Protein AF-0000000078947736 (afdb_homodimer)

Foldseek 3Di:
DQLWLVVLLVLLVQLLVLLLVQLLLDFLQQFPDDDDPPDHGLLRLLQCLLVCLCVLCVVVPQDWDDDDDDPDRDSGSVVSSVSSVVSSVRCSVSSVPPNGSVQQQDWDDDPRDTDGNVRSSVVSSVVSVVSSVVSQVSCVVSVTDGQDRPDGDCVRCVVVPDHDDD/DQLWLVVLLVLLVLLLVLLLVQLLLDFLQQFPDDDDPPDHGLLRLLQCLLVCLCVLCVVVPQDWDDDDDDPDRDSGSVVSSVSSVVSSVRCNVSSVPPNGSVQQQDWDDDPRDTDGNVRSSVVSSVVSVVSSVVSQVSCVVSVTDGQDRPDGDCVRCVVVPDHDDD

Secondary structure (DSSP, 8-state):
--SSHHHHHHHHHHHHHHHHHHHHT--GGGTT--SSTTSPPHHHHHHHHHHHHHHHHHHTT---------SS--SSHHHHHHHHHHHHHHHHHHHHHH--GGGGG-EEEETTEEEEHHHHHHHHHHHHHHHHHHHHHHHHHTTPPPPPSSS--HHHHHHHT-----/--SSHHHHHHHHHHHHHHHHHHHHT--GGGTT--SSTTSPPHHHHHHHHHHHHHHHHHHTT------PPPSS--SSHHHHHHHHHHHHHHHHHHHHHH--GGGGG-EEEETTEEEEHHHHHHHHHHHHHHHHHHHHHHHHHTTPPPPPSSS--HHHHHHHT-----

InterPro domains:
  IPR007837 DNA damage-inducible protein DinB [PF05163] (1-158)
  IPR034660 DinB/YfiT-like putative metalloenzymes [G3DSA:1.20.120.450] (1-150)
  IPR034660 DinB/YfiT-like putative metalloenzymes [SSF109854] (7-154)

Solvent-accessible surface area (backbone atoms only — not comparable to full-atom values): 18349 Å² total; per-residue (Å²): 92,43,70,43,55,67,48,48,50,53,52,45,55,54,53,49,51,46,50,48,53,47,44,58,52,50,43,61,82,42,25,74,55,74,82,41,95,81,46,61,26,48,45,51,47,53,44,49,56,41,56,42,51,64,54,52,40,50,74,73,69,46,75,61,60,87,63,92,70,71,94,56,84,69,84,42,33,66,56,48,31,50,47,35,53,52,49,54,50,26,48,53,52,22,46,72,74,68,55,51,45,74,56,28,66,44,68,41,80,54,97,86,36,83,39,28,44,26,55,49,53,52,50,51,52,51,51,45,40,25,52,50,22,31,42,48,52,53,31,49,57,57,70,35,78,50,65,51,76,94,52,70,22,62,65,50,25,47,74,72,69,42,84,62,90,86,89,43,71,42,55,67,49,48,47,53,53,46,54,54,54,50,51,45,50,48,51,48,45,58,52,50,42,61,82,42,26,74,54,73,82,41,96,81,46,61,25,49,45,51,48,53,43,50,54,40,56,42,50,64,52,52,38,50,73,72,70,46,77,62,60,88,62,92,70,72,94,56,85,69,84,43,31,67,58,47,32,50,48,34,52,53,50,53,50,27,47,53,53,20,46,71,74,68,55,52,43,73,56,27,68,45,66,41,79,54,97,87,37,84,39,29,43,26,55,49,53,52,48,52,52,51,52,44,41,24,52,50,22,30,41,48,52,53,32,50,57,59,71,34,77,48,64,50,76,95,51,71,21,61,67,49,25,49,74,71,69,42,84,64,90,88

pLDDT: mean 95.9, std 4.95, range [70.69, 98.94]

Nearest PDB structures (foldseek):
  3di5-assembly1_A  TM=9.189E-01  e=1.957E-11  Bacillus cereus ATCC 10987
  2p1a-assembly1_B  TM=7.591E-01  e=5.036E-05  Bacillus cereus ATCC 10987
  2p1a-assembly1_A  TM=7.776E-01  e=1.083E-03  Bacillus cereus ATCC 10987
  8f5v-assembly1_B  TM=7.918E-01  e=2.396E-03  Mycobacterium tuberculosis
  2qe9-assembly1_B  TM=7.300E-01  e=4.888E-02  Bacillus subtilis

Sequence (332 aa):
MYTKVTQFLQEWKEEASITEKVIAALTDESLDKRFSENGRTLRRLAWHISQTIPEYLTEFGFELEEVEMPANVPTKAKEIADYFRMASKAVSRSAEQRWTDESLSYVQDAWGEPLSKAELLSLFIKHMIHHRGQMTVLMRQAGVKVPGCYGPSFEEGQEMGFIPEVMYTKVTQFLQEWKEEASITEKVIAALTDESLDKRFSENGRTLRRLAWHISQTIPEYLTEFGFELEEVEMPANVPTKAKEIADYFRMASKAVSRSAEQRWTDESLSYVQDAWGEPLSKAELLSLFIKHMIHHRGQMTVLMRQAGVKVPGCYGPSFEEGQEMGFIPEV

Radius of gyration: 19.55 Å; Cα contacts (8 Å, |Δi|>4): 455; chains: 2; bounding box: 47×52×39 Å

Structure (mmCIF, N/CA/C/O backbone):
data_AF-0000000078947736-model_v1
#
loop_
_entity.id
_entity.type
_entity.pdbx_description
1 polymer 'BH1890 protein'
#
loop_
_atom_site.group_PDB
_atom_site.id
_atom_site.type_symbol
_atom_site.label_atom_id
_atom_site.label_alt_id
_atom_site.label_comp_id
_atom_site.label_asym_id
_atom_site.label_entity_id
_atom_site.label_seq_id
_atom_site.pdbx_PDB_ins_code
_atom_site.Cartn_x
_atom_site.Cartn_y
_atom_site.Cartn_z
_atom_site.occupancy
_atom_site.B_iso_or_equiv
_atom_site.auth_seq_id
_atom_site.auth_comp_id
_atom_site.auth_asym_id
_atom_site.auth_atom_id
_atom_site.pdbx_PDB_model_num
ATOM 1 N N . MET A 1 1 ? -16.359 0.326 6.613 1 81.25 1 MET A N 1
ATOM 2 C CA . MET A 1 1 ? -16.234 -1.081 6.246 1 81.25 1 MET A CA 1
ATOM 3 C C . MET A 1 1 ? -17.344 -1.501 5.293 1 81.25 1 MET A C 1
ATOM 5 O O . MET A 1 1 ? -18.406 -0.865 5.25 1 81.25 1 MET A O 1
ATOM 9 N N . TYR A 1 2 ? -16.969 -2.508 4.41 1 92.81 2 TYR A N 1
ATOM 10 C CA . TYR A 1 2 ? -17.938 -2.938 3.41 1 92.81 2 TYR A CA 1
ATOM 11 C C . TYR A 1 2 ? -19.219 -3.434 4.07 1 92.81 2 TYR A C 1
ATOM 13 O O . TYR A 1 2 ? -19.172 -4.266 4.98 1 92.81 2 TYR A O 1
ATOM 21 N N . THR A 1 3 ? -20.406 -2.893 3.635 1 93.31 3 THR A N 1
ATOM 22 C CA . THR A 1 3 ? -21.688 -3.451 4.055 1 93.31 3 THR A CA 1
ATOM 23 C C . THR A 1 3 ? -22.375 -4.168 2.893 1 93.31 3 THR A C 1
ATOM 25 O O . THR A 1 3 ? -23.328 -4.922 3.094 1 93.31 3 THR A O 1
ATOM 28 N N . LYS A 1 4 ? -21.938 -3.916 1.738 1 96.31 4 LYS A N 1
ATOM 29 C CA . LYS A 1 4 ? -22.391 -4.59 0.522 1 96.31 4 LYS A CA 1
ATOM 30 C C . LYS A 1 4 ? -21.219 -5.238 -0.212 1 96.31 4 LYS A C 1
ATOM 32 O O . LYS A 1 4 ? -20.141 -4.637 -0.335 1 96.31 4 LYS A O 1
ATOM 37 N N . VAL A 1 5 ? -21.328 -6.438 -0.792 1 97.81 5 VAL A N 1
ATOM 38 C CA . VAL A 1 5 ? -20.312 -7.148 -1.555 1 97.81 5 VAL A CA 1
ATOM 39 C C . VAL A 1 5 ? -19.891 -6.305 -2.756 1 97.81 5 VAL A C 1
ATOM 41 O O . VAL A 1 5 ? -18.719 -6.305 -3.135 1 97.81 5 VAL A O 1
ATOM 44 N N . THR A 1 6 ? -20.797 -5.527 -3.322 1 96.88 6 THR A N 1
ATOM 45 C CA . THR A 1 6 ? -20.531 -4.723 -4.508 1 96.88 6 THR A CA 1
ATOM 46 C C . THR A 1 6 ? -19.484 -3.652 -4.203 1 96.88 6 THR A C 1
ATOM 48 O O . THR A 1 6 ? -18.734 -3.234 -5.094 1 96.88 6 THR A O 1
ATOM 51 N N . GLN A 1 7 ? -19.422 -3.156 -2.947 1 95.38 7 GLN A N 1
ATOM 52 C CA . GLN A 1 7 ? -18.422 -2.182 -2.541 1 95.38 7 GLN A CA 1
ATOM 53 C C . GLN A 1 7 ? -17.016 -2.791 -2.578 1 95.38 7 GLN A C 1
ATOM 55 O O . GLN A 1 7 ? -16.078 -2.178 -3.096 1 95.38 7 GLN A O 1
ATOM 60 N N . PHE A 1 8 ? -16.922 -4.008 -2.023 1 97.5 8 PHE A N 1
ATOM 61 C CA . PHE A 1 8 ? -15.656 -4.73 -2.102 1 97.5 8 PHE A CA 1
ATOM 62 C C . PHE A 1 8 ? -15.266 -4.98 -3.555 1 97.5 8 PHE A C 1
ATOM 64 O O . PHE A 1 8 ? -14.117 -4.762 -3.938 1 97.5 8 PHE A O 1
ATOM 71 N N . LEU A 1 9 ? -16.234 -5.477 -4.297 1 97.81 9 LEU A N 1
ATOM 72 C CA . LEU A 1 9 ? -15.984 -5.848 -5.684 1 97.81 9 LEU A CA 1
ATOM 73 C C . LEU A 1 9 ? -15.453 -4.656 -6.477 1 97.81 9 LEU A C 1
ATOM 75 O O . LEU A 1 9 ? -14.531 -4.801 -7.281 1 97.81 9 LEU A O 1
ATOM 79 N N . GLN A 1 10 ? -15.977 -3.502 -6.309 1 96.25 10 GLN A N 1
ATOM 80 C CA . GLN A 1 10 ? -15.516 -2.305 -7 1 96.25 10 GLN A CA 1
ATOM 81 C C . GLN A 1 10 ? -14.062 -1.998 -6.652 1 96.25 10 GLN A C 1
ATOM 83 O O . GLN A 1 10 ? -13.242 -1.756 -7.543 1 96.25 10 GLN A O 1
ATOM 88 N N . GLU A 1 11 ? -13.742 -2.012 -5.402 1 97.25 11 GLU A N 1
ATOM 89 C CA . GLU A 1 11 ? -12.375 -1.745 -4.961 1 97.25 11 GLU A CA 1
ATOM 90 C C . GLU A 1 11 ? -11.414 -2.826 -5.449 1 97.25 11 GLU A C 1
ATOM 92 O O . GLU A 1 11 ? -10.305 -2.525 -5.883 1 97.25 11 GLU A O 1
ATOM 97 N N . TRP A 1 12 ? -11.867 -4.094 -5.355 1 98.5 12 TRP A N 1
ATOM 98 C CA . TRP A 1 12 ? -11.039 -5.203 -5.816 1 98.5 12 TRP A CA 1
ATOM 99 C C . TRP A 1 12 ? -10.695 -5.051 -7.297 1 98.5 12 TRP A C 1
ATOM 101 O O . TRP A 1 12 ? -9.531 -5.164 -7.684 1 98.5 12 TRP A O 1
ATOM 111 N N . LYS A 1 13 ? -11.695 -4.789 -8.086 1 98.25 13 LYS A N 1
ATOM 112 C CA . LYS A 1 13 ? -11.477 -4.664 -9.523 1 98.25 13 LYS A CA 1
ATOM 113 C C . LYS A 1 13 ? -10.484 -3.547 -9.836 1 98.25 13 LYS A C 1
ATOM 115 O O . LYS A 1 13 ? -9.609 -3.703 -10.688 1 98.25 13 LYS A O 1
ATOM 120 N N . GLU A 1 14 ? -10.578 -2.443 -9.156 1 97.69 14 GLU A N 1
ATOM 121 C CA . GLU A 1 14 ? -9.672 -1.318 -9.352 1 97.69 14 GLU A CA 1
ATOM 122 C C . GLU A 1 14 ? -8.242 -1.686 -8.961 1 97.69 14 GLU A C 1
ATOM 124 O O . GLU A 1 14 ? -7.316 -1.531 -9.758 1 97.69 14 GLU A O 1
ATOM 129 N N . GLU A 1 15 ? -8.102 -2.209 -7.746 1 98.69 15 GLU A N 1
ATOM 130 C CA . GLU A 1 15 ? -6.77 -2.5 -7.23 1 98.69 15 GLU A CA 1
ATOM 131 C C . GLU A 1 15 ? -6.145 -3.691 -7.949 1 98.69 15 GLU A C 1
ATOM 133 O O . GLU A 1 15 ? -4.934 -3.729 -8.172 1 98.69 15 GLU A O 1
ATOM 138 N N . ALA A 1 16 ? -6.965 -4.703 -8.281 1 98.75 16 ALA A N 1
ATOM 139 C CA . ALA A 1 16 ? -6.465 -5.852 -9.031 1 98.75 16 ALA A CA 1
ATOM 140 C C . ALA A 1 16 ? -5.992 -5.434 -10.422 1 98.75 16 ALA A C 1
ATOM 142 O O . ALA A 1 16 ? -5 -5.961 -10.938 1 98.75 16 ALA A O 1
ATOM 143 N N . SER A 1 17 ? -6.715 -4.543 -11.039 1 98.69 17 SER A N 1
ATOM 144 C CA . SER A 1 17 ? -6.32 -4.07 -12.367 1 98.69 17 SER A CA 1
ATOM 145 C C . SER A 1 17 ? -4.953 -3.395 -12.32 1 98.69 17 SER A C 1
ATOM 147 O O . SER A 1 17 ? -4.117 -3.621 -13.203 1 98.69 17 SER A O 1
ATOM 149 N N . ILE A 1 18 ? -4.695 -2.551 -11.336 1 98.75 18 ILE A N 1
ATOM 150 C CA . ILE A 1 18 ? -3.4 -1.907 -11.156 1 98.75 18 ILE A CA 1
ATOM 151 C C . ILE A 1 18 ? -2.322 -2.969 -10.945 1 98.75 18 ILE A C 1
ATOM 153 O O . ILE A 1 18 ? -1.268 -2.928 -11.586 1 98.75 18 ILE A O 1
ATOM 157 N N . THR A 1 19 ? -2.623 -3.926 -10.055 1 98.94 19 THR A N 1
ATOM 158 C CA . THR A 1 19 ? -1.655 -4.965 -9.719 1 98.94 19 THR A CA 1
ATOM 159 C C . THR A 1 19 ? -1.34 -5.824 -10.938 1 98.94 19 THR A C 1
ATOM 161 O O . THR A 1 19 ? -0.188 -6.203 -11.156 1 98.94 19 THR A O 1
ATOM 164 N N . GLU A 1 20 ? -2.389 -6.133 -11.703 1 98.81 20 GLU A N 1
ATOM 165 C CA . GLU A 1 20 ? -2.195 -6.91 -12.93 1 98.81 20 GLU A CA 1
ATOM 166 C C . GLU A 1 20 ? -1.244 -6.199 -13.883 1 98.81 20 GLU A C 1
ATOM 168 O O . GLU A 1 20 ? -0.375 -6.832 -14.484 1 98.81 20 GLU A O 1
ATOM 173 N N . LYS A 1 21 ? -1.395 -4.887 -14.055 1 98.56 21 LYS A N 1
ATOM 174 C CA . LYS A 1 21 ? -0.512 -4.105 -14.914 1 98.56 21 LYS A CA 1
ATOM 175 C C . LYS A 1 21 ? 0.933 -4.176 -14.43 1 98.56 21 LYS A C 1
ATOM 177 O O . LYS A 1 21 ? 1.857 -4.312 -15.234 1 98.56 21 LYS A O 1
ATOM 182 N N . VAL A 1 22 ? 1.137 -4.09 -13.156 1 98.88 22 VAL A N 1
ATOM 183 C CA . VAL A 1 22 ? 2.469 -4.117 -12.562 1 98.88 22 VAL A CA 1
ATOM 184 C C . VAL A 1 22 ? 3.105 -5.488 -12.789 1 98.88 22 VAL A C 1
ATOM 186 O O . VAL A 1 22 ? 4.242 -5.582 -13.258 1 98.88 22 VAL A O 1
ATOM 189 N N . ILE A 1 23 ? 2.377 -6.574 -12.5 1 98.88 23 ILE A N 1
ATOM 190 C CA . ILE A 1 23 ? 2.906 -7.926 -12.641 1 98.88 23 ILE A CA 1
ATOM 191 C C . ILE A 1 23 ? 3.172 -8.227 -14.117 1 98.88 23 ILE A C 1
ATOM 193 O O . ILE A 1 23 ? 4.18 -8.852 -14.453 1 98.88 23 ILE A O 1
ATOM 197 N N . ALA A 1 24 ? 2.287 -7.73 -14.992 1 98.69 24 ALA A N 1
ATOM 198 C CA . ALA A 1 24 ? 2.404 -7.996 -16.422 1 98.69 24 ALA A CA 1
ATOM 199 C C . ALA A 1 24 ? 3.625 -7.297 -17.016 1 98.69 24 ALA A C 1
ATOM 201 O O . ALA A 1 24 ? 4.086 -7.652 -18.094 1 98.69 24 ALA A O 1
ATOM 202 N N . ALA A 1 25 ? 4.145 -6.262 -16.375 1 98.62 25 ALA A N 1
ATOM 203 C CA . ALA A 1 25 ? 5.289 -5.5 -16.875 1 98.62 25 ALA A CA 1
ATOM 204 C C . ALA A 1 25 ? 6.598 -6.227 -16.578 1 98.62 25 ALA A C 1
ATOM 206 O O . ALA A 1 25 ? 7.652 -5.852 -17.094 1 98.62 25 ALA A O 1
ATOM 207 N N . LEU A 1 26 ? 6.578 -7.297 -15.758 1 98.69 26 LEU A N 1
ATOM 208 C CA . LEU A 1 26 ? 7.785 -8.039 -15.398 1 98.69 26 LEU A CA 1
ATOM 209 C C . LEU A 1 26 ? 8.336 -8.781 -16.609 1 98.69 26 LEU A C 1
ATOM 211 O O . LEU A 1 26 ? 7.586 -9.156 -17.516 1 98.69 26 LEU A O 1
ATOM 215 N N . THR A 1 27 ? 9.633 -8.961 -16.656 1 98.5 27 THR A N 1
ATOM 216 C CA . THR A 1 27 ? 10.328 -9.781 -17.641 1 98.5 27 THR A CA 1
ATOM 217 C C . THR A 1 27 ? 11.047 -10.945 -16.953 1 98.5 27 THR A C 1
ATOM 219 O O . THR A 1 27 ? 11.328 -10.891 -15.758 1 98.5 27 THR A O 1
ATOM 222 N N . ASP A 1 28 ? 11.312 -12 -17.719 1 98.5 28 ASP A N 1
ATOM 223 C CA . ASP A 1 28 ? 12.039 -13.133 -17.156 1 98.5 28 ASP A CA 1
ATOM 224 C C . ASP A 1 28 ? 13.375 -12.68 -16.562 1 98.5 28 ASP A C 1
ATOM 226 O O . ASP A 1 28 ? 13.797 -13.18 -15.516 1 98.5 28 ASP A O 1
ATOM 230 N N . GLU A 1 29 ? 14.031 -11.711 -17.156 1 98.06 29 GLU A N 1
ATOM 231 C CA . GLU A 1 29 ? 15.344 -11.227 -16.734 1 98.06 29 GLU A CA 1
ATOM 232 C C . GLU A 1 29 ? 15.25 -10.484 -15.398 1 98.06 29 GLU A C 1
ATOM 234 O O . GLU A 1 29 ? 16.188 -10.516 -14.602 1 98.06 29 GLU A O 1
ATOM 239 N N . SER A 1 30 ? 14.148 -9.898 -15.078 1 98.12 30 SER A N 1
ATOM 240 C CA . SER A 1 30 ? 14.008 -9.07 -13.883 1 98.12 30 SER A CA 1
ATOM 241 C C . SER A 1 30 ? 13.648 -9.906 -12.664 1 98.12 30 SER A C 1
ATOM 243 O O . SER A 1 30 ? 13.781 -9.453 -11.531 1 98.12 30 SER A O 1
ATOM 245 N N . LEU A 1 31 ? 13.203 -11.086 -12.844 1 98.44 31 LEU A N 1
ATOM 246 C CA . LEU A 1 31 ? 12.523 -11.867 -11.82 1 98.44 31 LEU A CA 1
ATOM 247 C C . LEU A 1 31 ? 13.469 -12.203 -10.672 1 98.44 31 LEU A C 1
ATOM 249 O O . LEU A 1 31 ? 13.086 -12.148 -9.508 1 98.44 31 LEU A O 1
ATOM 253 N N . ASP A 1 32 ? 14.734 -12.469 -10.977 1 96.75 32 ASP A N 1
ATOM 254 C CA . ASP A 1 32 ? 15.57 -13.102 -9.969 1 96.75 32 ASP A CA 1
ATOM 255 C C . ASP A 1 32 ? 16.672 -12.148 -9.5 1 96.75 32 ASP A C 1
ATOM 257 O O . ASP A 1 32 ? 17.547 -12.539 -8.727 1 96.75 32 ASP A O 1
ATOM 261 N N . LYS A 1 33 ? 16.641 -10.906 -10.047 1 96.5 33 LYS A N 1
ATOM 262 C CA . LYS A 1 33 ? 17.625 -9.93 -9.578 1 96.5 33 LYS A CA 1
ATOM 263 C C . LYS A 1 33 ? 17.469 -9.664 -8.086 1 96.5 33 LYS A C 1
ATOM 265 O O . LYS A 1 33 ? 16.344 -9.484 -7.598 1 96.5 33 LYS A O 1
ATOM 270 N N . ARG A 1 34 ? 18.594 -9.711 -7.359 1 95.62 34 ARG A N 1
ATOM 271 C CA . ARG A 1 34 ? 18.609 -9.477 -5.918 1 95.62 34 ARG A CA 1
ATOM 272 C C . ARG A 1 34 ? 19.297 -8.156 -5.59 1 95.62 34 ARG A C 1
ATOM 274 O O . ARG A 1 34 ? 20.375 -7.867 -6.094 1 95.62 34 ARG A O 1
ATOM 281 N N . PHE A 1 35 ? 18.703 -7.371 -4.742 1 95.25 35 PHE A N 1
ATOM 282 C CA . PHE A 1 35 ? 19.234 -6.051 -4.422 1 95.25 35 PHE A CA 1
ATOM 283 C C . PHE A 1 35 ? 19.562 -5.953 -2.939 1 95.25 35 PHE A C 1
ATOM 285 O O . PHE A 1 35 ? 20.094 -4.934 -2.482 1 95.25 35 PHE A O 1
ATOM 292 N N . SER A 1 36 ? 19.203 -6.988 -2.186 1 92.19 36 SER A N 1
ATOM 293 C CA . SER A 1 36 ? 19.594 -7.16 -0.789 1 92.19 36 SER A CA 1
ATOM 294 C C . SER A 1 36 ? 19.625 -8.633 -0.402 1 92.19 36 SER A C 1
ATOM 296 O O . SER A 1 36 ? 18.922 -9.453 -1 1 92.19 36 SER A O 1
ATOM 298 N N . GLU A 1 37 ? 20.453 -9.055 0.519 1 87.12 37 GLU A N 1
ATOM 299 C CA . GLU A 1 37 ? 20.625 -10.445 0.914 1 87.12 37 GLU A CA 1
ATOM 300 C C . GLU A 1 37 ? 19.344 -11.031 1.501 1 87.12 37 GLU A C 1
ATOM 302 O O . GLU A 1 37 ? 19.016 -12.188 1.244 1 87.12 37 GLU A O 1
ATOM 307 N N . ASN A 1 38 ? 18.578 -10.242 2.219 1 87.38 38 ASN A N 1
ATOM 308 C CA . ASN A 1 38 ? 17.422 -10.75 2.934 1 87.38 38 ASN A CA 1
ATOM 309 C C . ASN A 1 38 ? 16.125 -10.18 2.367 1 87.38 38 ASN A C 1
ATOM 311 O O . ASN A 1 38 ? 15.078 -10.234 3.021 1 87.38 38 ASN A O 1
ATOM 315 N N . GLY A 1 39 ? 16.25 -9.711 1.166 1 92.81 39 GLY A N 1
ATOM 316 C CA . GLY A 1 39 ? 15.07 -9.148 0.533 1 92.81 39 GLY A CA 1
ATOM 317 C C . GLY A 1 39 ? 14.438 -10.078 -0.482 1 92.81 39 GLY A C 1
ATOM 318 O O . GLY A 1 39 ? 15.133 -10.875 -1.117 1 92.81 39 GLY A O 1
ATOM 319 N N . ARG A 1 40 ? 13.141 -10 -0.688 1 95.75 40 ARG A N 1
ATOM 320 C CA . ARG A 1 40 ? 12.445 -10.781 -1.708 1 95.75 40 ARG A CA 1
ATOM 321 C C . ARG A 1 40 ? 12.758 -10.25 -3.105 1 95.75 40 ARG A C 1
ATOM 323 O O . ARG A 1 40 ? 12.953 -9.047 -3.295 1 95.75 40 ARG A O 1
ATOM 330 N N . THR A 1 41 ? 12.797 -11.164 -4.012 1 97.69 41 THR A N 1
ATOM 331 C CA . THR A 1 41 ? 12.93 -10.805 -5.418 1 97.69 41 THR A CA 1
ATOM 332 C C . THR A 1 41 ? 11.57 -10.422 -6.008 1 97.69 41 THR A C 1
ATOM 334 O O . THR A 1 41 ? 10.539 -10.586 -5.352 1 97.69 41 THR A O 1
ATOM 337 N N . LEU A 1 42 ? 11.633 -9.93 -7.23 1 98.69 42 LEU A N 1
ATOM 338 C CA . LEU A 1 42 ? 10.391 -9.648 -7.938 1 98.69 42 LEU A CA 1
ATOM 339 C C . LEU A 1 42 ? 9.578 -10.922 -8.141 1 98.69 42 LEU A C 1
ATOM 341 O O . LEU A 1 42 ? 8.352 -10.906 -8.031 1 98.69 42 LEU A O 1
ATOM 345 N N . ARG A 1 43 ? 10.25 -12.039 -8.445 1 98.44 43 ARG A N 1
ATOM 346 C CA . ARG A 1 43 ? 9.555 -13.312 -8.578 1 98.44 43 ARG A CA 1
ATOM 347 C C . ARG A 1 43 ? 8.789 -13.656 -7.297 1 98.44 43 ARG A C 1
ATOM 349 O O . ARG A 1 43 ? 7.602 -13.969 -7.348 1 98.44 43 ARG A O 1
ATOM 356 N N . ARG A 1 44 ? 9.43 -13.539 -6.238 1 97.62 44 ARG A N 1
ATOM 357 C CA . ARG A 1 44 ? 8.852 -13.945 -4.961 1 97.62 44 ARG A CA 1
ATOM 358 C C . ARG A 1 44 ? 7.707 -13.016 -4.559 1 97.62 44 ARG A C 1
ATOM 360 O O . ARG A 1 44 ? 6.684 -13.469 -4.047 1 97.62 44 ARG A O 1
ATOM 367 N N . LEU A 1 45 ? 7.91 -11.719 -4.746 1 98.44 45 LEU A N 1
ATOM 368 C CA . LEU A 1 45 ? 6.867 -10.766 -4.379 1 98.44 45 LEU A CA 1
ATOM 369 C C . LEU A 1 45 ? 5.629 -10.953 -5.246 1 98.44 45 LEU A C 1
ATOM 371 O O . LEU A 1 45 ? 4.508 -11 -4.73 1 98.44 45 LEU A O 1
ATOM 375 N N . ALA A 1 46 ? 5.828 -11.031 -6.578 1 98.81 46 ALA A N 1
ATOM 376 C CA . ALA A 1 46 ? 4.703 -11.211 -7.492 1 98.81 46 ALA A CA 1
ATOM 377 C C . ALA A 1 46 ? 3.951 -12.508 -7.191 1 98.81 46 ALA A C 1
ATOM 379 O O . ALA A 1 46 ? 2.719 -12.531 -7.195 1 98.81 46 ALA A O 1
ATOM 380 N N . TRP A 1 47 ? 4.719 -13.508 -6.922 1 98.5 47 TRP A N 1
ATOM 381 C CA . TRP A 1 47 ? 4.09 -14.789 -6.629 1 98.5 47 TRP A CA 1
ATOM 382 C C . TRP A 1 47 ? 3.381 -14.758 -5.277 1 98.5 47 TRP A C 1
ATOM 384 O O . TRP A 1 47 ? 2.301 -15.328 -5.121 1 98.5 47 TRP A O 1
ATOM 394 N N . HIS A 1 48 ? 3.982 -14.117 -4.289 1 97.94 48 HIS A N 1
ATOM 395 C CA . HIS A 1 48 ? 3.359 -13.969 -2.977 1 97.94 48 HIS A CA 1
ATOM 396 C C . HIS A 1 48 ? 1.993 -13.297 -3.09 1 97.94 48 HIS A C 1
ATOM 398 O O . HIS A 1 48 ? 1.019 -13.758 -2.49 1 97.94 48 HIS A O 1
ATOM 404 N N . ILE A 1 49 ? 1.944 -12.227 -3.85 1 98.62 49 ILE A N 1
ATOM 405 C CA . ILE A 1 49 ? 0.677 -11.539 -4.078 1 98.62 49 ILE A CA 1
ATOM 406 C C . ILE A 1 49 ? -0.326 -12.508 -4.703 1 98.62 49 ILE A C 1
ATOM 408 O O . ILE A 1 49 ? -1.471 -12.602 -4.254 1 98.62 49 ILE A O 1
ATOM 412 N N . SER A 1 50 ? 0.086 -13.266 -5.68 1 98.62 50 SER A N 1
ATOM 413 C CA . SER A 1 50 ? -0.789 -14.141 -6.461 1 98.62 50 SER A CA 1
ATOM 414 C C . SER A 1 50 ? -1.269 -15.328 -5.633 1 98.62 50 SER A C 1
ATOM 416 O O . SER A 1 50 ? -2.465 -15.625 -5.605 1 98.62 50 SER A O 1
ATOM 418 N N . GLN A 1 51 ? -0.351 -15.945 -4.977 1 97.31 51 GLN A N 1
ATOM 419 C CA . GLN A 1 51 ? -0.694 -17.156 -4.25 1 97.31 51 GLN A CA 1
ATOM 420 C C . GLN A 1 51 ? -1.502 -16.844 -2.994 1 97.31 51 GLN A C 1
ATOM 422 O O . GLN A 1 51 ? -2.275 -17.672 -2.518 1 97.31 51 GLN A O 1
ATOM 427 N N . THR A 1 52 ? 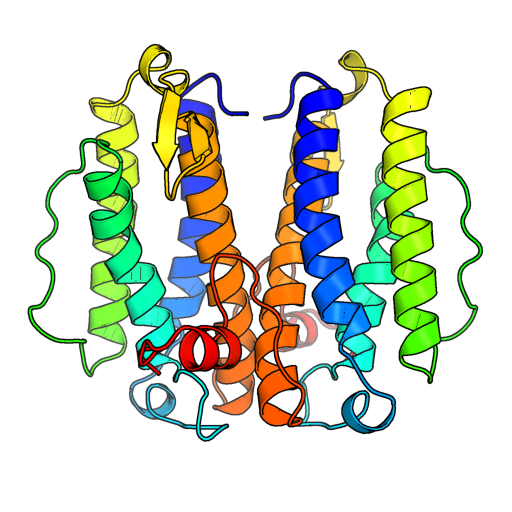-1.312 -15.672 -2.432 1 97.62 52 THR A N 1
ATOM 428 C CA . THR A 1 52 ? -2.047 -15.266 -1.241 1 97.62 52 THR A CA 1
ATOM 429 C C . THR A 1 52 ? -3.543 -15.18 -1.53 1 97.62 52 THR A C 1
ATOM 431 O O . THR A 1 52 ? -4.367 -15.344 -0.626 1 97.62 52 THR A O 1
ATOM 434 N N . ILE A 1 53 ? -3.969 -14.953 -2.803 1 98.5 53 ILE A N 1
ATOM 435 C CA . ILE A 1 53 ? -5.375 -14.781 -3.15 1 98.5 53 ILE A CA 1
ATOM 436 C C . ILE A 1 53 ? -6.172 -16.016 -2.717 1 98.5 53 ILE A C 1
ATOM 438 O O . ILE A 1 53 ? -7 -15.938 -1.809 1 98.5 53 ILE A O 1
ATOM 442 N N . PRO A 1 54 ? -5.879 -17.203 -3.289 1 97.88 54 PRO A N 1
ATOM 443 C CA . PRO A 1 54 ? -6.668 -18.359 -2.85 1 97.88 54 PRO A CA 1
ATOM 444 C C . PRO A 1 54 ? -6.367 -18.766 -1.409 1 97.88 54 PRO A C 1
ATOM 446 O O . PRO A 1 54 ? -7.262 -19.219 -0.688 1 97.88 54 PRO A O 1
ATOM 449 N N . GLU A 1 55 ? -5.121 -18.656 -0.91 1 96.56 55 GLU A N 1
ATOM 450 C CA . GLU A 1 55 ? -4.738 -19.062 0.438 1 96.56 55 GLU A CA 1
ATOM 451 C C . GLU A 1 55 ? -5.492 -18.25 1.493 1 96.56 55 GLU A C 1
ATOM 453 O O . GLU A 1 55 ? -6.074 -18.828 2.42 1 96.56 55 GLU A O 1
ATOM 458 N N . TYR A 1 56 ? -5.469 -16.938 1.37 1 97.5 56 TYR A N 1
ATOM 459 C CA . TYR A 1 56 ? -6.098 -16.016 2.314 1 97.5 56 TYR A CA 1
ATOM 460 C C . TYR A 1 56 ? -7.609 -16.203 2.33 1 97.5 56 TYR A C 1
ATOM 462 O O . TYR A 1 56 ? -8.219 -16.328 3.396 1 97.5 56 TYR A O 1
ATOM 470 N N . LEU A 1 57 ? -8.234 -16.203 1.128 1 97.94 57 LEU A N 1
ATOM 471 C CA . LEU A 1 57 ? -9.688 -16.281 1.033 1 97.94 57 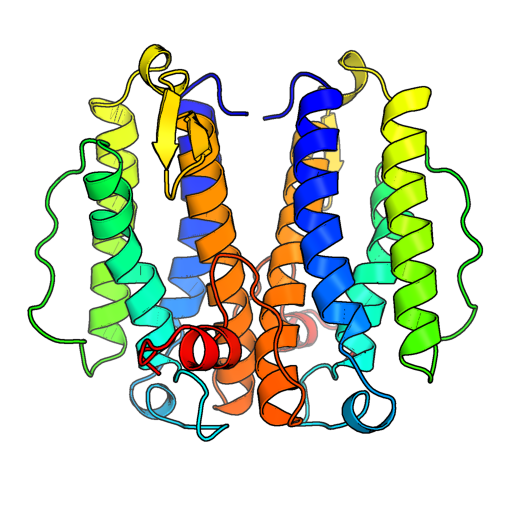LEU A CA 1
ATOM 472 C C . LEU A 1 57 ? -10.203 -17.609 1.54 1 97.94 57 LEU A C 1
ATOM 474 O O . LEU A 1 57 ? -11.219 -17.672 2.248 1 97.94 57 LEU A O 1
ATOM 478 N N . THR A 1 58 ? -9.477 -18.688 1.217 1 95.94 58 THR A N 1
ATOM 479 C CA . THR A 1 58 ? -9.859 -20 1.724 1 95.94 58 THR A CA 1
ATOM 480 C C . THR A 1 58 ? -9.68 -20.078 3.236 1 95.94 58 THR A C 1
ATOM 482 O O . THR A 1 58 ? -10.555 -20.578 3.947 1 95.94 58 THR A O 1
ATOM 485 N N . GLU A 1 59 ? -8.602 -19.594 3.742 1 96.56 59 GLU A N 1
ATOM 486 C CA . GLU A 1 59 ? -8.312 -19.609 5.172 1 96.56 59 GLU A CA 1
ATOM 487 C C . GLU A 1 59 ? -9.445 -18.953 5.969 1 96.56 59 GLU A C 1
ATOM 489 O O . GLU A 1 59 ? -9.781 -19.406 7.066 1 96.56 59 GLU A O 1
ATOM 494 N N . PHE A 1 60 ? -10.047 -17.953 5.41 1 97.12 60 PHE A N 1
ATOM 495 C CA . PHE A 1 60 ? -11.008 -17.203 6.207 1 97.12 60 PHE A CA 1
ATOM 496 C C . PHE A 1 60 ? -12.43 -17.453 5.73 1 97.12 60 PHE A C 1
ATOM 498 O O . PHE A 1 60 ? -13.32 -16.625 5.949 1 97.12 60 PHE A O 1
ATOM 505 N N . GLY A 1 61 ? -12.578 -18.516 4.934 1 96.44 61 GLY A N 1
ATOM 506 C CA . GLY A 1 61 ? -13.891 -19.109 4.707 1 96.44 61 GLY A CA 1
ATOM 507 C C . GLY A 1 61 ? -14.656 -18.438 3.58 1 96.44 61 GLY A C 1
ATOM 508 O O . GLY A 1 61 ? -15.883 -18.469 3.555 1 96.44 61 GLY A O 1
ATOM 509 N N . PHE A 1 62 ? -13.961 -17.734 2.686 1 97.75 62 PHE A N 1
ATOM 510 C CA . PHE A 1 62 ? -14.617 -17.234 1.489 1 97.75 62 PHE A CA 1
ATOM 511 C C . PHE A 1 62 ? -14.703 -18.312 0.417 1 97.75 62 PHE A C 1
ATOM 513 O O . PHE A 1 62 ? -13.766 -19.078 0.229 1 97.75 62 PHE A O 1
ATOM 520 N N . GLU A 1 63 ? -15.812 -18.422 -0.189 1 97.12 63 GLU A N 1
ATOM 521 C CA . GLU A 1 63 ? -15.93 -19.312 -1.339 1 97.12 63 GLU A CA 1
ATOM 522 C C . GLU A 1 63 ? -15.211 -18.75 -2.557 1 97.12 63 GLU A C 1
ATOM 524 O O . GLU A 1 63 ? -15.453 -17.594 -2.949 1 97.12 63 GLU A O 1
ATOM 529 N N . LEU A 1 64 ? -14.375 -19.547 -3.113 1 97.62 64 LEU A N 1
ATOM 530 C CA . LEU A 1 64 ? -13.594 -19.094 -4.262 1 97.62 64 LEU A CA 1
ATOM 531 C C . LEU A 1 64 ? -13.57 -20.156 -5.355 1 97.62 64 LEU A C 1
ATOM 533 O O . LEU A 1 64 ? -13.273 -21.312 -5.086 1 97.62 64 LEU A O 1
ATOM 537 N N . GLU A 1 65 ? -13.953 -19.719 -6.555 1 97.31 65 GLU A N 1
ATOM 538 C CA . GLU A 1 65 ? -13.758 -20.594 -7.703 1 97.31 65 GLU A CA 1
ATOM 539 C C . GLU A 1 65 ? -12.312 -21.078 -7.785 1 97.31 65 GLU A C 1
ATOM 541 O O . GLU A 1 65 ? -11.375 -20.297 -7.617 1 97.31 65 GLU A O 1
ATOM 546 N N . GLU A 1 66 ? -12.172 -22.328 -8.047 1 94.88 66 GLU A N 1
ATOM 547 C CA . GLU A 1 66 ? -10.844 -22.922 -8.055 1 94.88 66 GLU A CA 1
ATOM 548 C C . GLU A 1 66 ? -10.062 -22.5 -9.297 1 94.88 66 GLU A C 1
ATOM 550 O O . GLU A 1 66 ? -10.602 -22.5 -10.406 1 94.88 66 GLU A O 1
ATOM 555 N N . VAL A 1 67 ? -8.906 -22.062 -9.062 1 95.06 67 VAL A N 1
ATOM 556 C CA . VAL A 1 67 ? -7.898 -21.859 -10.102 1 95.06 67 VAL A CA 1
ATOM 557 C C . VAL A 1 67 ? -6.699 -22.766 -9.836 1 95.06 67 VAL A C 1
ATOM 559 O O . VAL A 1 67 ? -6.168 -22.797 -8.727 1 95.06 67 VAL A O 1
ATOM 562 N N . GLU A 1 68 ? -6.34 -23.531 -10.797 1 94.62 68 GLU A N 1
ATOM 563 C CA . GLU A 1 68 ? -5.215 -24.438 -10.617 1 94.62 68 GLU A CA 1
ATOM 564 C C . GLU A 1 68 ? -3.939 -23.688 -10.258 1 94.62 68 GLU A C 1
ATOM 566 O O . GLU A 1 68 ? -3.465 -22.859 -11.039 1 94.62 68 GLU A O 1
ATOM 571 N N . MET A 1 69 ? -3.467 -23.906 -9.133 1 92.56 69 MET A N 1
ATOM 572 C CA . MET A 1 69 ? -2.227 -23.266 -8.695 1 92.56 69 MET A CA 1
ATOM 573 C C . MET A 1 69 ? -1.02 -24.125 -9.07 1 92.56 69 MET A C 1
ATOM 575 O O . MET A 1 69 ? -1.013 -25.344 -8.836 1 92.56 69 MET A O 1
ATOM 579 N N . PRO A 1 70 ? -0.055 -23.578 -9.641 1 94.38 70 PRO A N 1
ATOM 580 C CA . PRO A 1 70 ? 1.177 -24.328 -9.898 1 94.38 70 PRO A CA 1
ATOM 581 C C . PRO A 1 70 ? 1.786 -24.906 -8.625 1 94.38 70 PRO A C 1
ATOM 583 O O . PRO A 1 70 ? 1.725 -24.281 -7.562 1 94.38 70 PRO A O 1
ATOM 586 N N . ALA A 1 71 ? 2.354 -26.062 -8.742 1 93.31 71 ALA A N 1
ATOM 587 C CA . ALA A 1 71 ? 2.957 -26.766 -7.605 1 93.31 71 ALA A CA 1
ATOM 588 C C . ALA A 1 71 ? 4.191 -26.016 -7.102 1 93.31 71 ALA A C 1
ATOM 590 O O . ALA A 1 71 ? 4.504 -26.062 -5.91 1 93.31 71 ALA A O 1
ATOM 591 N N . ASN A 1 72 ? 4.848 -25.375 -8.062 1 95.44 72 ASN A N 1
ATOM 592 C CA . ASN A 1 72 ? 6.055 -24.609 -7.746 1 95.44 72 ASN A CA 1
ATOM 593 C C . ASN A 1 72 ? 5.934 -23.156 -8.188 1 95.44 72 ASN A C 1
ATOM 595 O O . ASN A 1 72 ? 5.109 -22.828 -9.039 1 95.44 72 ASN A O 1
ATOM 599 N N . VAL A 1 73 ? 6.754 -22.375 -7.539 1 96.44 73 VAL A N 1
ATOM 600 C CA . VAL A 1 73 ? 6.801 -20.969 -7.965 1 96.44 73 VAL A CA 1
ATOM 601 C C . VAL A 1 73 ? 7.156 -20.891 -9.445 1 96.44 73 VAL A C 1
ATOM 603 O O . VAL A 1 73 ? 8.188 -21.422 -9.875 1 96.44 73 VAL A O 1
ATOM 606 N N . PRO A 1 74 ? 6.316 -20.25 -10.227 1 98.06 74 PRO A N 1
ATOM 607 C CA . PRO A 1 74 ? 6.621 -20.156 -11.656 1 98.06 74 PRO A CA 1
ATOM 608 C C . PRO A 1 74 ? 7.953 -19.453 -11.93 1 98.06 74 PRO A C 1
ATOM 610 O O . PRO A 1 74 ? 8.32 -18.516 -11.219 1 98.06 74 PRO A O 1
ATOM 613 N N . THR A 1 75 ? 8.664 -19.844 -13 1 97.56 75 THR A N 1
ATOM 614 C CA . THR A 1 75 ? 9.977 -19.281 -13.328 1 97.56 75 THR A CA 1
ATOM 615 C C . THR A 1 75 ? 9.867 -18.266 -14.453 1 97.56 75 THR A C 1
ATOM 617 O O . THR A 1 75 ? 10.82 -17.531 -14.734 1 97.56 75 THR A O 1
ATOM 620 N N . LYS A 1 76 ? 8.656 -18.203 -15.086 1 98.44 76 LYS A N 1
ATOM 621 C CA . LYS A 1 76 ? 8.43 -17.234 -16.156 1 98.44 76 LYS A CA 1
ATOM 622 C C . LYS A 1 76 ? 7.469 -16.141 -15.719 1 98.44 76 LYS A C 1
ATOM 624 O O . LYS A 1 76 ? 6.469 -16.406 -15.055 1 98.44 76 LYS A O 1
ATOM 629 N N . ALA A 1 77 ? 7.805 -14.938 -16.125 1 98.62 77 ALA A N 1
ATOM 630 C CA . ALA A 1 77 ? 6.977 -13.781 -15.773 1 98.62 77 ALA A CA 1
ATOM 631 C C . ALA A 1 77 ? 5.551 -13.953 -16.281 1 98.62 77 ALA A C 1
ATOM 633 O O . ALA A 1 77 ? 4.59 -13.672 -15.562 1 98.62 77 ALA A O 1
ATOM 634 N N . LYS A 1 78 ? 5.414 -14.422 -17.469 1 98.5 78 LYS A N 1
ATOM 635 C CA . LYS A 1 78 ? 4.102 -14.586 -18.094 1 98.5 78 LYS A CA 1
ATOM 636 C C . LYS A 1 78 ? 3.232 -15.555 -17.297 1 98.5 78 LYS A C 1
ATOM 638 O O . LYS A 1 78 ? 2.018 -15.367 -17.203 1 98.5 78 LYS A O 1
ATOM 643 N N . GLU A 1 79 ? 3.818 -16.562 -16.766 1 98.62 79 GLU A N 1
ATOM 644 C CA . GLU A 1 79 ? 3.07 -17.562 -15.984 1 98.62 79 GLU A CA 1
ATOM 645 C C . GLU A 1 79 ? 2.518 -16.953 -14.703 1 98.62 79 GLU A C 1
ATOM 647 O O . GLU A 1 79 ? 1.395 -17.25 -14.297 1 98.62 79 GLU A O 1
ATOM 652 N N . ILE A 1 80 ? 3.318 -16.141 -14.047 1 98.75 80 ILE A N 1
ATOM 653 C CA . ILE A 1 80 ? 2.857 -15.453 -12.844 1 98.75 80 ILE A CA 1
ATOM 654 C C . ILE A 1 80 ? 1.717 -14.5 -13.195 1 98.75 80 ILE A C 1
ATOM 656 O O . ILE A 1 80 ? 0.688 -14.477 -12.516 1 98.75 80 ILE A O 1
ATOM 660 N N . ALA A 1 81 ? 1.904 -13.734 -14.281 1 98.81 81 ALA A N 1
ATOM 661 C CA . ALA A 1 81 ? 0.889 -12.781 -14.727 1 98.81 81 ALA A CA 1
ATOM 662 C C . ALA A 1 81 ? -0.419 -13.492 -15.062 1 98.81 81 ALA A C 1
ATOM 664 O O . ALA A 1 81 ? -1.499 -13.031 -14.688 1 98.81 81 ALA A O 1
ATOM 665 N N . ASP A 1 82 ? -0.34 -14.594 -15.766 1 98.62 82 ASP A N 1
ATOM 666 C CA . ASP A 1 82 ? -1.523 -15.359 -16.156 1 98.62 82 ASP A CA 1
ATOM 667 C C . ASP A 1 82 ? -2.258 -15.883 -14.914 1 98.62 82 ASP A C 1
ATOM 669 O O . ASP A 1 82 ? -3.486 -15.812 -14.844 1 98.62 82 ASP A O 1
ATOM 673 N N . TYR A 1 83 ? -1.505 -16.406 -14.031 1 98.75 83 TYR A N 1
ATOM 674 C CA . TYR A 1 83 ? -2.148 -16.938 -12.828 1 98.75 83 TYR A CA 1
ATOM 675 C C . TYR A 1 83 ? -2.85 -15.828 -12.055 1 98.75 83 TYR A C 1
ATOM 677 O O . TYR A 1 83 ? -3.984 -16 -11.602 1 98.75 83 TYR A O 1
ATOM 685 N N . PHE A 1 84 ? -2.152 -14.711 -11.812 1 98.88 84 PHE A N 1
ATOM 686 C CA . PHE A 1 84 ? -2.775 -13.609 -11.086 1 98.88 84 PHE A CA 1
ATOM 687 C C . PHE A 1 84 ? -4.086 -13.20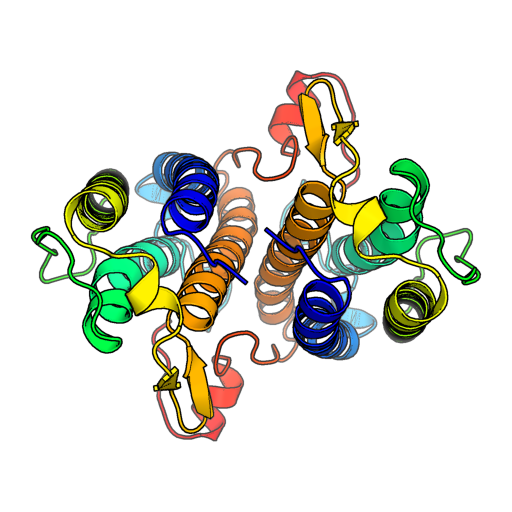3 -11.75 1 98.88 84 PHE A C 1
ATOM 689 O O . PHE A 1 84 ? -5.09 -12.984 -11.07 1 98.88 84 PHE A O 1
ATOM 696 N N . ARG A 1 85 ? -3.996 -13.039 -13.078 1 98.5 85 ARG A N 1
ATOM 697 C CA . ARG A 1 85 ? -5.184 -12.648 -13.836 1 98.5 85 ARG A CA 1
ATOM 698 C C . ARG A 1 85 ? -6.328 -13.625 -13.594 1 98.5 85 ARG A C 1
ATOM 700 O O . ARG A 1 85 ? -7.461 -13.211 -13.328 1 98.5 85 ARG A O 1
ATOM 707 N N . MET A 1 86 ? -6.062 -14.875 -13.648 1 98.5 86 MET A N 1
ATOM 708 C CA . MET A 1 86 ? -7.086 -15.898 -13.461 1 98.5 86 MET A CA 1
ATOM 709 C C . MET A 1 86 ? -7.625 -15.875 -12.031 1 98.5 86 MET A C 1
ATOM 711 O O . MET A 1 86 ? -8.836 -15.93 -11.82 1 98.5 86 MET A O 1
ATOM 715 N N . ALA A 1 87 ? -6.719 -15.805 -11.109 1 98.44 87 ALA A N 1
ATOM 716 C CA . ALA A 1 87 ? -7.109 -15.781 -9.703 1 98.44 87 ALA A CA 1
ATOM 717 C C . ALA A 1 87 ? -7.941 -14.547 -9.383 1 98.44 87 ALA A C 1
ATOM 719 O O . ALA A 1 87 ? -8.938 -14.633 -8.656 1 98.44 87 ALA A O 1
ATOM 720 N N . SER A 1 88 ? -7.492 -13.406 -9.93 1 98.56 88 SER A N 1
ATOM 721 C CA . SER A 1 88 ? -8.211 -12.156 -9.703 1 98.56 88 SER A CA 1
ATOM 722 C C . SER A 1 88 ? -9.625 -12.227 -10.266 1 98.56 88 SER A C 1
ATOM 724 O O . SER A 1 88 ? -10.578 -11.773 -9.633 1 98.56 88 SER A O 1
ATOM 726 N N . LYS A 1 89 ? -9.797 -12.773 -11.453 1 98.44 89 LYS A N 1
ATOM 727 C CA . LYS A 1 89 ? -11.117 -12.938 -12.062 1 98.44 89 LYS A CA 1
ATOM 728 C C . LYS A 1 89 ? -11.984 -13.891 -11.25 1 98.44 89 LYS A C 1
ATOM 730 O O . LYS A 1 89 ? -13.195 -13.688 -11.141 1 98.44 89 LYS A O 1
ATOM 735 N N . ALA A 1 90 ? -11.383 -14.93 -10.75 1 98.56 90 ALA A N 1
ATOM 736 C CA . ALA A 1 90 ? -12.109 -15.875 -9.906 1 98.56 90 ALA A CA 1
ATOM 737 C C . ALA A 1 90 ? -12.68 -15.18 -8.672 1 98.56 90 ALA A C 1
ATOM 739 O O . ALA A 1 90 ? -13.789 -15.5 -8.234 1 98.56 90 ALA A O 1
ATOM 740 N N . VAL A 1 91 ? -11.953 -14.25 -8.086 1 98.75 91 VAL A N 1
ATOM 741 C CA . VAL A 1 91 ? -12.445 -13.484 -6.941 1 98.75 91 VAL A CA 1
ATOM 742 C C . VAL A 1 91 ? -13.703 -12.719 -7.344 1 98.75 91 VAL A C 1
ATOM 744 O O . VAL A 1 91 ? -14.719 -12.773 -6.648 1 98.75 91 VAL A O 1
ATOM 747 N N . SER A 1 92 ? -13.602 -12 -8.461 1 98.56 92 SER A N 1
ATOM 748 C CA . SER A 1 92 ? -14.727 -11.195 -8.922 1 98.56 92 SER A CA 1
ATOM 749 C C . SER A 1 92 ? -15.961 -12.055 -9.164 1 98.56 92 SER A C 1
ATOM 751 O O . SER A 1 92 ? -17.062 -11.727 -8.703 1 98.56 92 SER A O 1
ATOM 753 N N . ARG A 1 93 ? -15.773 -13.172 -9.828 1 98.31 93 ARG A N 1
ATOM 754 C CA . ARG A 1 93 ? -16.891 -14.062 -10.148 1 98.31 93 ARG A CA 1
ATOM 755 C C . ARG A 1 93 ? -17.5 -14.664 -8.883 1 98.31 93 ARG A C 1
ATOM 757 O O . ARG A 1 93 ? -18.719 -14.695 -8.734 1 98.31 93 ARG A O 1
ATOM 764 N N . SER A 1 94 ? -16.641 -15.102 -8.016 1 98.44 94 SER A N 1
ATOM 765 C CA . SER A 1 94 ? -17.109 -15.734 -6.793 1 98.44 94 SER A CA 1
ATOM 766 C C . SER A 1 94 ? -17.828 -14.734 -5.891 1 98.44 94 SER A C 1
ATOM 768 O O . SER A 1 94 ? -18.875 -15.047 -5.32 1 98.44 94 SER A O 1
ATOM 770 N N . ALA A 1 95 ? -17.219 -13.578 -5.75 1 98.12 95 ALA A N 1
ATOM 771 C CA . ALA A 1 95 ? -17.844 -12.547 -4.938 1 98.12 95 ALA A CA 1
ATOM 772 C C . ALA A 1 95 ? -19.234 -12.188 -5.48 1 98.12 95 ALA A C 1
ATOM 774 O O . ALA A 1 95 ? -20.188 -12.055 -4.719 1 98.12 95 ALA A O 1
ATOM 775 N N . GLU A 1 96 ? -19.344 -12.07 -6.762 1 97.44 96 GLU A N 1
ATOM 776 C CA . GLU A 1 96 ? -20.594 -11.695 -7.418 1 97.44 96 GLU A CA 1
ATOM 777 C C . GLU A 1 96 ? -21.641 -12.797 -7.273 1 97.44 96 GLU A C 1
ATOM 779 O O . GLU A 1 96 ? -22.828 -12.516 -7.078 1 97.44 96 GLU A O 1
ATOM 784 N N . GLN A 1 97 ? -21.234 -14.023 -7.32 1 97.19 97 GLN A N 1
ATOM 785 C CA . GLN A 1 97 ? -22.188 -15.133 -7.469 1 97.19 97 GLN A CA 1
ATOM 786 C C . GLN A 1 97 ? -22.469 -15.805 -6.129 1 97.19 97 GLN A C 1
ATOM 788 O O . GLN A 1 97 ? -23.531 -16.391 -5.934 1 97.19 97 GLN A O 1
ATOM 793 N N . ARG A 1 98 ? -21.438 -15.672 -5.242 1 96.75 98 ARG A N 1
ATOM 794 C CA . ARG A 1 98 ? -21.531 -16.609 -4.133 1 96.75 98 ARG A CA 1
ATOM 795 C C . ARG A 1 98 ? -21.547 -15.891 -2.793 1 96.75 98 ARG A C 1
ATOM 797 O O . ARG A 1 98 ? -21.938 -16.469 -1.775 1 96.75 98 ARG A O 1
ATOM 804 N N . TRP A 1 99 ? -21.031 -14.695 -2.74 1 97.62 99 TRP A N 1
ATOM 805 C CA . TRP A 1 99 ? -20.953 -14 -1.462 1 97.62 99 TRP A CA 1
ATOM 806 C C . TRP A 1 99 ? -22.234 -13.203 -1.2 1 97.62 99 TRP A C 1
ATOM 808 O O . TRP A 1 99 ? -22.906 -12.789 -2.139 1 97.62 99 TRP A O 1
ATOM 818 N N . THR A 1 100 ? -22.578 -13.039 0.053 1 97.75 100 THR A N 1
ATOM 819 C CA . THR A 1 100 ? -23.766 -12.281 0.429 1 97.75 100 THR A CA 1
ATOM 820 C C . THR A 1 100 ? -23.391 -11.094 1.311 1 97.75 100 THR A C 1
ATOM 822 O O . THR A 1 100 ? -22.406 -11.148 2.059 1 97.75 100 THR A O 1
ATOM 825 N N . ASP A 1 101 ? -24.156 -10.055 1.208 1 97.5 101 ASP A N 1
ATOM 826 C CA . ASP A 1 101 ? -23.938 -8.891 2.059 1 97.5 101 ASP A CA 1
ATOM 827 C C . ASP A 1 101 ? -23.922 -9.281 3.535 1 97.5 101 ASP A C 1
ATOM 829 O O . ASP A 1 101 ? -23.109 -8.766 4.312 1 97.5 101 ASP A O 1
ATOM 833 N N . GLU A 1 102 ? -24.75 -10.195 3.922 1 97.12 102 GLU A N 1
ATOM 834 C CA . GLU A 1 102 ? -24.875 -10.641 5.309 1 97.12 102 GLU A CA 1
ATOM 835 C C . GLU A 1 102 ? -23.594 -11.281 5.805 1 97.12 102 GLU A C 1
ATOM 837 O O . GLU A 1 102 ? -23.219 -11.125 6.973 1 97.12 102 GLU A O 1
ATOM 842 N N . SER A 1 103 ? -22.922 -11.922 4.961 1 95.94 103 SER A N 1
ATOM 843 C CA . SER A 1 103 ? -21.719 -12.648 5.363 1 95.94 103 SER A CA 1
ATOM 844 C C . SER A 1 103 ? -20.578 -11.695 5.727 1 95.94 103 SER A C 1
ATOM 846 O O . SER A 1 103 ? -19.656 -12.07 6.445 1 95.94 103 SER A O 1
ATOM 848 N N . LEU A 1 104 ? -20.609 -10.516 5.262 1 96.56 104 LEU A N 1
ATOM 849 C CA . LEU A 1 104 ? -19.547 -9.539 5.469 1 96.56 104 LEU A CA 1
ATOM 850 C C . LEU A 1 104 ? -19.422 -9.172 6.945 1 96.56 104 LEU A C 1
ATOM 852 O O . LEU A 1 104 ? -18.344 -8.797 7.41 1 96.56 104 LEU A O 1
ATOM 856 N N . SER A 1 105 ? -20.516 -9.336 7.68 1 96.06 105 SER A N 1
ATOM 857 C CA . SER A 1 105 ? -20.516 -8.93 9.086 1 96.06 105 SER A CA 1
ATOM 858 C C . SER A 1 105 ? -20.094 -10.07 9.992 1 96.06 105 SER A C 1
ATOM 860 O O . SER A 1 105 ? -19.844 -9.867 11.188 1 96.06 105 SER A O 1
ATOM 862 N N . TYR A 1 106 ? -19.953 -11.258 9.453 1 97.19 106 TYR A N 1
ATOM 863 C CA . TYR A 1 106 ? -19.516 -12.398 10.258 1 97.19 106 TYR A CA 1
ATOM 864 C C . TYR A 1 106 ? -18.125 -12.172 10.828 1 97.19 106 TYR A C 1
ATOM 866 O O . TYR A 1 106 ? -17.203 -11.82 10.102 1 97.19 106 TYR A O 1
ATOM 874 N N . VAL A 1 107 ? -18.062 -12.312 12.172 1 97.69 107 VAL A N 1
ATOM 875 C CA . VAL A 1 107 ? -16.812 -12.102 12.891 1 97.69 107 VAL A CA 1
ATOM 876 C C . VAL A 1 107 ? -16.156 -13.453 13.203 1 97.69 107 VAL A C 1
ATOM 878 O O . VAL A 1 107 ? -16.844 -14.398 13.602 1 97.69 107 VAL A O 1
ATOM 881 N N . GLN A 1 108 ? -14.898 -13.555 12.945 1 97.75 108 GLN A N 1
ATOM 882 C CA . GLN A 1 108 ? -14.141 -14.766 13.242 1 97.75 108 GLN A CA 1
ATOM 883 C C . GLN A 1 108 ? -12.75 -14.43 13.781 1 97.75 108 GLN A C 1
ATOM 885 O O . GLN A 1 108 ? -12.305 -13.289 13.695 1 97.75 108 GLN A O 1
ATOM 890 N N . ASP A 1 109 ? -12.125 -15.461 14.375 1 97.12 109 ASP A N 1
ATOM 891 C CA . ASP A 1 109 ? -10.766 -15.289 14.875 1 97.12 109 ASP A CA 1
ATOM 892 C C . ASP A 1 109 ? -9.766 -15.234 13.727 1 97.12 109 ASP A C 1
ATOM 894 O O . ASP A 1 109 ? -9.75 -16.109 12.859 1 97.12 109 ASP A O 1
ATOM 898 N N . ALA A 1 110 ? -9.031 -14.195 13.648 1 95.38 110 ALA A N 1
ATOM 899 C CA . ALA A 1 110 ? -7.918 -14.031 12.711 1 95.38 110 ALA A CA 1
ATOM 900 C C . ALA A 1 110 ? -6.633 -13.656 13.445 1 95.38 110 ALA A C 1
ATOM 902 O O . ALA A 1 110 ? -6.5 -12.539 13.953 1 95.38 110 ALA A O 1
ATOM 903 N N . TRP A 1 111 ? -5.656 -14.641 13.594 1 92.88 111 TRP A N 1
ATOM 904 C CA . TRP A 1 111 ? -4.367 -14.438 14.25 1 92.88 111 TRP A CA 1
ATOM 905 C C . TRP A 1 111 ? -4.559 -13.969 15.688 1 92.88 111 TRP A C 1
ATOM 907 O O . TRP A 1 111 ? -3.877 -13.047 16.141 1 92.88 111 TRP A O 1
ATOM 917 N N . GLY A 1 112 ? -5.629 -14.336 16.297 1 93.56 112 GLY A N 1
ATOM 918 C CA . GLY A 1 112 ? -5.848 -14.062 17.703 1 93.56 112 GLY A CA 1
ATOM 919 C C . GLY A 1 112 ? -6.738 -12.859 17.938 1 93.56 112 GLY A C 1
ATOM 920 O O . GLY A 1 112 ? -6.934 -12.445 19.094 1 93.56 112 GLY A O 1
ATOM 921 N N . GLU A 1 113 ? -7.258 -12.219 16.938 1 95.12 113 GLU A N 1
ATOM 922 C CA . GLU A 1 113 ? -8.141 -11.062 17.047 1 95.12 113 GLU A CA 1
ATOM 923 C C . GLU A 1 113 ? -9.469 -11.312 16.328 1 95.12 113 GLU A C 1
ATOM 925 O O . GLU A 1 113 ? -9.5 -11.945 15.273 1 95.12 113 GLU A O 1
ATOM 930 N N . PRO A 1 114 ? -10.461 -10.812 16.953 1 97.62 114 PRO A N 1
ATOM 931 C CA . PRO A 1 114 ? -11.75 -10.922 16.25 1 97.62 114 PRO A CA 1
ATOM 932 C C . PRO A 1 114 ? -11.891 -9.922 15.109 1 97.62 114 PRO A C 1
ATOM 934 O O . PRO A 1 114 ? -11.883 -8.711 15.344 1 97.62 114 PRO A O 1
ATOM 937 N N . LEU A 1 115 ? -12.078 -10.422 13.875 1 97.19 115 LEU A N 1
ATOM 938 C CA . LEU A 1 115 ? -12.266 -9.562 12.711 1 97.19 115 LEU A CA 1
ATOM 939 C C . LEU A 1 115 ? -13.469 -10.023 11.891 1 97.19 115 LEU A C 1
ATOM 941 O O . LEU A 1 115 ? -13.703 -11.227 11.734 1 97.19 115 LEU A O 1
ATOM 945 N N . SER A 1 116 ? -14.195 -9.07 11.383 1 97.19 116 SER A N 1
ATOM 946 C CA . SER A 1 116 ? -15.273 -9.391 10.453 1 97.19 116 SER A CA 1
ATOM 947 C C . SER A 1 116 ? -14.719 -9.75 9.078 1 97.19 116 SER A C 1
ATOM 949 O O . SER A 1 116 ? -13.578 -9.422 8.758 1 97.19 116 SER A O 1
ATOM 951 N N . LYS A 1 117 ? -15.5 -10.406 8.273 1 97.69 117 LYS A N 1
ATOM 952 C CA . LYS A 1 117 ? -15.102 -10.719 6.898 1 97.69 117 LYS A CA 1
ATOM 953 C C . LYS A 1 117 ? -14.844 -9.438 6.102 1 97.69 117 LYS A C 1
ATOM 955 O O . LYS A 1 117 ? -13.961 -9.398 5.246 1 97.69 117 LYS A O 1
ATOM 960 N N . ALA A 1 118 ? -15.602 -8.398 6.375 1 97.06 118 ALA A N 1
ATOM 961 C CA . ALA A 1 118 ? -15.367 -7.105 5.734 1 97.06 118 ALA A CA 1
ATOM 962 C C . ALA A 1 118 ? -13.984 -6.559 6.078 1 97.06 118 ALA A C 1
ATOM 964 O O . ALA A 1 118 ? -13.266 -6.07 5.203 1 97.06 118 ALA A O 1
ATOM 965 N N . GLU A 1 119 ? -13.617 -6.66 7.336 1 96.69 119 GLU A N 1
ATOM 966 C CA . GLU A 1 119 ? -12.305 -6.195 7.773 1 96.69 119 GLU A CA 1
ATOM 967 C C . GLU A 1 119 ? -11.188 -7.031 7.152 1 96.69 119 GLU A C 1
ATOM 969 O O . GLU A 1 119 ? -10.133 -6.504 6.793 1 96.69 119 GLU A O 1
ATOM 974 N N . LEU A 1 120 ? -11.438 -8.305 7.074 1 98 120 LEU A N 1
ATOM 975 C CA . LEU A 1 120 ? -10.453 -9.203 6.48 1 98 120 LEU A CA 1
ATOM 976 C C . LEU A 1 120 ? -10.258 -8.898 5 1 98 120 LEU A C 1
ATOM 978 O O . LEU A 1 120 ? -9.133 -8.906 4.504 1 98 120 LEU A O 1
ATOM 982 N N . LEU A 1 121 ? -11.344 -8.594 4.309 1 98.19 121 LEU A N 1
ATOM 983 C CA . LEU A 1 121 ? -11.25 -8.242 2.896 1 98.19 121 LEU A CA 1
ATOM 984 C C . LEU A 1 121 ? -10.492 -6.93 2.715 1 98.19 121 LEU A C 1
ATOM 986 O O . LEU A 1 121 ? -9.711 -6.789 1.771 1 98.19 121 LEU A O 1
ATOM 990 N N . SER A 1 122 ? -10.703 -5.988 3.615 1 97.69 122 SER A N 1
ATOM 991 C CA . SER A 1 122 ? -9.961 -4.734 3.594 1 97.69 122 SER A CA 1
ATOM 992 C C . SER A 1 122 ? -8.469 -4.969 3.793 1 97.69 122 SER A C 1
ATOM 994 O O . SER A 1 122 ? -7.645 -4.383 3.09 1 97.69 122 SER A O 1
ATOM 996 N N . LEU A 1 123 ? -8.125 -5.789 4.727 1 97.69 123 LEU A N 1
ATOM 997 C CA . LEU A 1 123 ? -6.734 -6.133 4.988 1 97.69 123 LEU A CA 1
ATOM 998 C C . LEU A 1 123 ? -6.113 -6.828 3.779 1 97.69 123 LEU A C 1
ATOM 1000 O O . LEU A 1 123 ? -4.949 -6.586 3.449 1 97.69 123 LEU A O 1
ATOM 1004 N N . PHE A 1 124 ? -6.93 -7.668 3.197 1 98.38 124 PHE A N 1
ATOM 1005 C CA . PHE A 1 124 ? -6.52 -8.398 2.006 1 98.38 124 PHE A CA 1
ATOM 1006 C C . PHE A 1 124 ? -6.07 -7.441 0.909 1 98.38 124 PHE A C 1
ATOM 1008 O O . PHE A 1 124 ? -4.992 -7.605 0.338 1 98.38 124 PHE A O 1
ATOM 1015 N N . ILE A 1 125 ? -6.789 -6.398 0.634 1 98.62 125 ILE A N 1
ATOM 1016 C CA . ILE A 1 125 ? -6.477 -5.414 -0.396 1 98.62 125 ILE A CA 1
ATOM 1017 C C . ILE A 1 125 ? -5.262 -4.594 0.024 1 98.62 125 ILE A C 1
ATOM 1019 O O . ILE A 1 125 ? -4.359 -4.352 -0.781 1 98.62 125 ILE A O 1
ATOM 1023 N N . LYS A 1 126 ? -5.18 -4.199 1.255 1 98.62 126 LYS A N 1
ATOM 1024 C CA . LYS A 1 126 ? -4.066 -3.395 1.753 1 98.62 126 LYS A CA 1
ATOM 1025 C C . LYS A 1 126 ? -2.754 -4.168 1.682 1 98.62 126 LYS A C 1
ATOM 1027 O O . LYS A 1 126 ? -1.711 -3.602 1.352 1 98.62 126 LYS A O 1
ATOM 1032 N N . HIS A 1 127 ? -2.83 -5.469 2.008 1 98.69 127 HIS A N 1
ATOM 1033 C CA . HIS A 1 127 ? -1.681 -6.359 1.888 1 98.69 127 HIS A CA 1
ATOM 1034 C C . HIS A 1 127 ? -1.146 -6.379 0.46 1 98.69 127 HIS A C 1
ATOM 1036 O O . HIS A 1 127 ? 0.066 -6.297 0.245 1 98.69 127 HIS A O 1
ATOM 1042 N N . MET A 1 128 ? -2.047 -6.496 -0.467 1 98.88 128 MET A N 1
ATOM 1043 C CA . MET A 1 128 ? -1.673 -6.5 -1.878 1 98.88 128 MET A CA 1
ATOM 1044 C C . MET A 1 128 ? -1.034 -5.172 -2.275 1 98.88 128 MET A C 1
ATOM 1046 O O . MET A 1 128 ? -0.009 -5.152 -2.959 1 98.88 128 MET A O 1
ATOM 1050 N N . ILE A 1 129 ? -1.59 -4.039 -1.844 1 98.94 129 ILE A N 1
ATOM 1051 C CA . ILE A 1 129 ? -1.073 -2.707 -2.145 1 98.94 129 ILE A CA 1
ATOM 1052 C C . ILE A 1 129 ? 0.337 -2.561 -1.576 1 98.94 129 ILE A C 1
ATOM 1054 O O . ILE A 1 129 ? 1.227 -2.02 -2.238 1 98.94 129 ILE A O 1
ATOM 1058 N N . HIS A 1 130 ? 0.572 -3.08 -0.369 1 98.88 130 HIS A N 1
ATOM 1059 C CA . HIS A 1 130 ? 1.865 -3.043 0.305 1 98.88 130 HIS A CA 1
ATOM 1060 C C . HIS A 1 130 ? 2.936 -3.754 -0.517 1 98.88 130 HIS A C 1
ATOM 1062 O O . HIS A 1 130 ? 3.969 -3.164 -0.839 1 98.88 130 HIS A O 1
ATOM 1068 N N . HIS A 1 131 ? 2.672 -4.957 -0.896 1 98.81 131 HIS A N 1
ATOM 1069 C CA . HIS A 1 131 ? 3.666 -5.746 -1.614 1 98.81 131 HIS A CA 1
ATOM 1070 C C . HIS A 1 131 ? 3.824 -5.262 -3.051 1 98.81 131 HIS A C 1
ATOM 1072 O O . HIS A 1 131 ? 4.922 -5.316 -3.613 1 98.81 131 HIS A O 1
ATOM 1078 N N . ARG A 1 132 ? 2.738 -4.785 -3.646 1 98.94 132 ARG A N 1
ATOM 1079 C CA . ARG A 1 132 ? 2.836 -4.152 -4.957 1 98.94 132 ARG A CA 1
ATOM 1080 C C . ARG A 1 132 ? 3.748 -2.932 -4.91 1 98.94 132 ARG A C 1
ATOM 1082 O O . ARG A 1 132 ? 4.539 -2.707 -5.828 1 98.94 132 ARG A O 1
ATOM 1089 N N . GLY A 1 133 ? 3.594 -2.098 -3.908 1 98.75 133 GLY A N 1
ATOM 1090 C CA . GLY A 1 133 ? 4.496 -0.972 -3.721 1 98.75 133 GLY A CA 1
ATOM 1091 C C . GLY A 1 133 ? 5.953 -1.378 -3.666 1 98.75 133 GLY A C 1
ATOM 1092 O O . GLY A 1 133 ? 6.812 -0.714 -4.254 1 98.75 133 GLY A O 1
ATOM 1093 N N . GLN A 1 134 ? 6.234 -2.465 -2.99 1 98.69 134 GLN A N 1
ATOM 1094 C CA . GLN A 1 134 ? 7.594 -2.992 -2.924 1 98.69 134 GLN A CA 1
ATOM 1095 C C . GLN A 1 134 ? 8.109 -3.348 -4.316 1 98.69 134 GLN A C 1
ATOM 1097 O O . GLN A 1 134 ? 9.258 -3.045 -4.652 1 98.69 134 GLN A O 1
ATOM 1102 N N . MET A 1 135 ? 7.23 -3.93 -5.086 1 98.81 135 MET A N 1
ATOM 1103 C CA . MET A 1 135 ? 7.621 -4.363 -6.426 1 98.81 135 MET A CA 1
ATOM 1104 C C . MET A 1 135 ? 8.055 -3.174 -7.277 1 98.81 135 MET A C 1
ATOM 1106 O O . MET A 1 135 ? 9 -3.281 -8.062 1 98.81 135 MET A O 1
ATOM 1110 N N . THR A 1 136 ? 7.402 -2.027 -7.168 1 98.44 136 THR A N 1
ATOM 1111 C CA . THR A 1 136 ? 7.691 -0.896 -8.039 1 98.44 136 THR A CA 1
ATOM 1112 C C . THR A 1 136 ? 9.125 -0.407 -7.84 1 98.44 136 THR A C 1
ATOM 1114 O O . THR A 1 136 ? 9.781 0.008 -8.789 1 98.44 136 THR A O 1
ATOM 1117 N N . VAL A 1 137 ? 9.625 -0.472 -6.621 1 98.12 137 VAL A N 1
ATOM 1118 C CA . VAL A 1 137 ? 11 -0.08 -6.332 1 98.12 137 VAL A CA 1
ATOM 1119 C C . VAL A 1 137 ? 11.969 -1.049 -7.012 1 98.12 137 VAL A C 1
ATOM 1121 O O . VAL A 1 137 ? 12.906 -0.625 -7.691 1 98.12 137 VAL A O 1
ATOM 1124 N N . LEU A 1 138 ? 11.734 -2.305 -6.824 1 98.31 138 LEU A N 1
ATOM 1125 C CA . LEU A 1 138 ? 12.609 -3.33 -7.383 1 98.31 138 LEU A CA 1
ATOM 1126 C C . LEU A 1 138 ? 12.57 -3.307 -8.906 1 98.31 138 LEU A C 1
ATOM 1128 O O . LEU A 1 138 ? 13.578 -3.566 -9.562 1 98.31 138 LEU A O 1
ATOM 1132 N N . MET A 1 139 ? 11.383 -3.041 -9.477 1 98.25 139 MET A N 1
ATOM 1133 C CA . MET A 1 139 ? 11.242 -2.941 -10.93 1 98.25 139 MET A CA 1
ATOM 1134 C C . MET A 1 139 ? 12.148 -1.85 -11.492 1 98.25 139 MET A C 1
ATOM 1136 O O . MET A 1 139 ? 12.875 -2.078 -12.453 1 98.25 139 MET A O 1
ATOM 1140 N N . ARG A 1 140 ? 12.086 -0.712 -10.898 1 96.75 140 ARG A N 1
ATOM 1141 C CA . ARG A 1 140 ? 12.93 0.39 -11.352 1 96.75 140 ARG A CA 1
ATOM 1142 C C . ARG A 1 140 ? 14.406 0.025 -11.25 1 96.75 140 ARG A C 1
ATOM 1144 O O . ARG A 1 140 ? 15.18 0.31 -12.164 1 96.75 140 ARG A O 1
ATOM 1151 N N . GLN A 1 141 ? 14.758 -0.614 -10.164 1 97.31 141 GLN A N 1
ATOM 1152 C CA . GLN A 1 141 ? 16.141 -1.025 -9.961 1 97.31 141 GLN A CA 1
ATOM 1153 C C . GLN A 1 141 ? 16.562 -2.072 -10.984 1 97.31 141 GLN A C 1
ATOM 1155 O O . GLN A 1 141 ? 17.734 -2.141 -11.359 1 97.31 141 GLN A O 1
ATOM 1160 N N . ALA A 1 142 ? 15.648 -2.855 -11.43 1 97.31 142 ALA A N 1
ATOM 1161 C CA . ALA A 1 142 ? 15.914 -3.926 -12.391 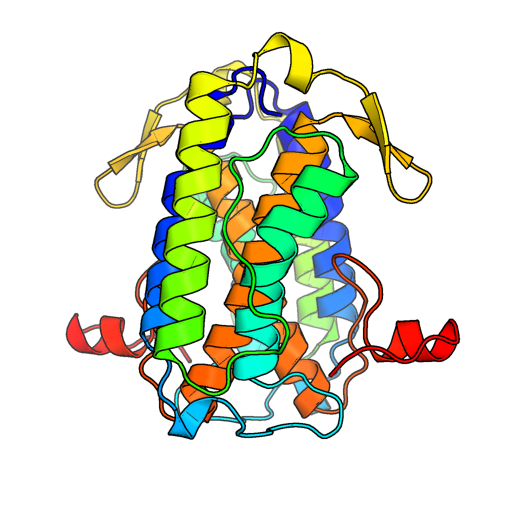1 97.31 142 ALA A CA 1
ATOM 1162 C C . ALA A 1 142 ? 15.828 -3.408 -13.828 1 97.31 142 ALA A C 1
ATOM 1164 O O . ALA A 1 142 ? 16 -4.172 -14.781 1 97.31 142 ALA A O 1
ATOM 1165 N N . GLY A 1 143 ? 15.492 -2.131 -13.977 1 95.44 143 GLY A N 1
ATOM 1166 C CA . GLY A 1 143 ? 15.43 -1.533 -15.297 1 95.44 143 GLY A CA 1
ATOM 1167 C C . GLY A 1 143 ? 14.109 -1.791 -16 1 95.44 143 GLY A C 1
ATOM 1168 O O . GLY A 1 143 ? 14.031 -1.688 -17.234 1 95.44 143 GLY A O 1
ATOM 1169 N N . VAL A 1 144 ? 13.109 -2.211 -15.289 1 96.94 144 VAL A N 1
ATOM 1170 C CA . VAL A 1 144 ? 11.773 -2.443 -15.828 1 96.94 144 VAL A CA 1
ATOM 1171 C C . VAL A 1 144 ? 10.938 -1.17 -15.703 1 96.94 144 VAL A C 1
ATOM 1173 O O . VAL A 1 144 ? 10.938 -0.519 -14.656 1 96.94 144 VAL A O 1
ATOM 1176 N N . LYS A 1 145 ? 10.242 -0.78 -16.766 1 94.81 145 LYS A N 1
ATOM 1177 C CA . LYS A 1 145 ? 9.352 0.375 -16.688 1 94.81 145 LYS A CA 1
ATOM 1178 C C . LYS A 1 145 ? 8.242 0.145 -15.664 1 94.81 145 LYS A C 1
ATOM 1180 O O . LYS A 1 145 ? 7.535 -0.865 -15.727 1 94.81 145 LYS A O 1
ATOM 1185 N N . VAL A 1 146 ? 8.117 1.053 -14.773 1 96.69 146 VAL A N 1
ATOM 1186 C CA . VAL A 1 146 ? 7.129 0.931 -13.703 1 96.69 146 VAL A CA 1
ATOM 1187 C C . VAL A 1 146 ? 5.797 1.526 -14.156 1 96.69 146 VAL A C 1
ATOM 1189 O O . VAL A 1 146 ? 5.73 2.701 -14.531 1 96.69 146 VAL A O 1
ATOM 1192 N N . PRO A 1 147 ? 4.742 0.75 -14.156 1 97.31 147 PRO A N 1
ATOM 1193 C CA . PRO A 1 147 ? 3.426 1.331 -14.422 1 97.31 147 PRO A CA 1
ATOM 1194 C C . PRO A 1 147 ? 2.961 2.27 -13.312 1 97.31 147 PRO A C 1
ATOM 1196 O O . PRO A 1 147 ? 3.246 2.027 -12.133 1 97.31 147 PRO A O 1
ATOM 1199 N N . GLY A 1 148 ? 2.217 3.303 -13.758 1 96.12 148 GLY A N 1
ATOM 1200 C CA . GLY A 1 148 ? 1.594 4.16 -12.766 1 96.12 148 GLY A CA 1
ATOM 1201 C C . GLY A 1 148 ? 0.572 3.434 -11.906 1 96.12 148 GLY A C 1
ATOM 1202 O O . GLY A 1 148 ? -0.179 2.594 -12.406 1 96.12 148 GLY A O 1
ATOM 1203 N N . CYS A 1 149 ? 0.502 3.725 -10.586 1 97.25 149 CYS A N 1
ATOM 1204 C CA . CYS A 1 149 ? -0.427 3.08 -9.664 1 97.25 149 CYS A CA 1
ATOM 1205 C C . CYS A 1 149 ? -1.441 4.078 -9.117 1 97.25 149 CYS A C 1
ATOM 1207 O O . CYS A 1 149 ? -2.633 3.988 -9.422 1 97.25 149 CYS A O 1
ATOM 1209 N N . TYR A 1 150 ? -0.995 5.098 -8.336 1 96.31 150 TYR A N 1
ATOM 1210 C CA . TYR A 1 150 ? -1.827 6.188 -7.836 1 96.31 150 TYR A CA 1
ATOM 1211 C C . TYR A 1 150 ? -1.401 7.52 -8.438 1 96.31 150 TYR A C 1
ATOM 1213 O O . TYR A 1 150 ? -1.253 8.516 -7.727 1 96.31 150 TYR A O 1
ATOM 1221 N N . GLY A 1 151 ? -1.346 7.547 -9.742 1 92.12 151 GLY A N 1
ATOM 1222 C CA . GLY A 1 151 ? -0.79 8.617 -10.555 1 92.12 151 GLY A CA 1
ATOM 1223 C C . GLY A 1 151 ? 0.323 8.156 -11.477 1 92.12 151 GLY A C 1
ATOM 1224 O O . GLY A 1 151 ? 0.699 6.98 -11.461 1 92.12 151 GLY A O 1
ATOM 1225 N N . PRO A 1 152 ? 0.769 8.984 -12.188 1 92.75 152 PRO A N 1
ATOM 1226 C CA . PRO A 1 152 ? 1.801 8.586 -13.148 1 92.75 152 PRO A CA 1
ATOM 1227 C C . PRO A 1 152 ? 3.111 8.188 -12.469 1 92.75 152 PRO A C 1
ATOM 1229 O O . PRO A 1 152 ? 3.48 8.758 -11.438 1 92.75 152 PRO A O 1
ATOM 1232 N N . SER A 1 153 ? 3.732 7.156 -13.031 1 92.69 153 SER A N 1
ATOM 1233 C CA . SER A 1 153 ? 5.105 6.855 -12.641 1 92.69 153 SER A CA 1
ATOM 1234 C C . SER A 1 153 ? 6.07 7.922 -13.148 1 92.69 153 SER A C 1
ATOM 1236 O O . SER A 1 153 ? 5.676 8.82 -13.891 1 92.69 153 SER A O 1
ATOM 1238 N N . PHE A 1 154 ? 7.305 7.812 -12.672 1 89.75 154 PHE A N 1
ATOM 1239 C CA . PHE A 1 154 ? 8.344 8.703 -13.172 1 89.75 154 PHE A CA 1
ATOM 1240 C C . PHE A 1 154 ? 8.398 8.664 -14.695 1 89.75 154 PHE A C 1
ATOM 1242 O O . PHE A 1 154 ? 8.398 9.711 -15.352 1 89.75 154 PHE A O 1
ATOM 1249 N N . GLU A 1 155 ? 8.367 7.504 -15.273 1 88.12 155 GLU A N 1
ATOM 1250 C CA . GLU A 1 155 ? 8.453 7.301 -16.719 1 88.12 155 GLU A CA 1
ATOM 1251 C C . GLU A 1 155 ? 7.238 7.891 -17.422 1 88.12 155 GLU A C 1
ATOM 1253 O O . GLU A 1 155 ? 7.379 8.547 -18.469 1 88.12 155 GLU A O 1
ATOM 1258 N N . GLU A 1 156 ? 6.152 7.621 -16.875 1 91.12 156 GLU A N 1
ATOM 1259 C CA . GLU A 1 156 ? 4.918 8.117 -17.484 1 91.12 156 GLU A CA 1
ATOM 1260 C C . GLU A 1 156 ? 4.828 9.633 -17.391 1 91.12 156 GLU A C 1
ATOM 1262 O O . GLU A 1 156 ? 4.34 10.297 -18.297 1 91.12 156 GLU A O 1
ATOM 1267 N N . GLY A 1 157 ? 5.277 10.109 -16.25 1 88.12 157 GLY A N 1
ATOM 1268 C CA . GLY A 1 157 ? 5.34 11.555 -16.109 1 88.12 157 GLY A CA 1
ATOM 1269 C C . GLY A 1 157 ? 6.234 12.211 -17.141 1 88.12 157 GLY A C 1
ATOM 1270 O O . GLY A 1 157 ? 5.875 13.25 -17.703 1 88.12 157 GLY A O 1
ATOM 1271 N N . GLN A 1 158 ? 7.324 11.602 -17.359 1 86 158 GLN A N 1
ATOM 1272 C CA . GLN A 1 158 ? 8.227 12.117 -18.391 1 86 158 GLN A CA 1
ATOM 1273 C C . GLN A 1 158 ? 7.547 12.156 -19.75 1 86 158 GLN A C 1
ATOM 1275 O O . GLN A 1 158 ? 7.676 13.141 -20.484 1 86 158 GLN A O 1
ATOM 1280 N N . GLU A 1 159 ? 6.855 11.195 -20 1 87.44 159 GLU A N 1
ATOM 1281 C CA . GLU A 1 159 ? 6.152 11.102 -21.281 1 87.44 159 GLU A CA 1
ATOM 1282 C C . GLU A 1 159 ? 5.062 12.164 -21.375 1 87.44 159 GLU A C 1
ATOM 1284 O O . GLU A 1 159 ? 4.75 12.633 -22.469 1 87.44 159 GLU A O 1
ATOM 1289 N N . MET A 1 160 ? 4.551 12.531 -20.219 1 89.06 160 MET A N 1
ATOM 1290 C CA . MET A 1 160 ? 3.484 13.531 -20.172 1 89.06 160 MET A CA 1
ATOM 1291 C C . MET A 1 160 ? 4.059 14.945 -20.172 1 89.06 160 MET A C 1
ATOM 1293 O O . MET A 1 160 ? 3.316 15.922 -20.25 1 89.06 160 MET A O 1
ATOM 1297 N N . GLY A 1 161 ? 5.367 15.023 -19.938 1 84.12 161 GLY A N 1
ATOM 1298 C CA . GLY A 1 161 ? 6.008 16.312 -20.062 1 84.12 161 GLY A CA 1
ATOM 1299 C C . GLY A 1 161 ? 6.293 16.969 -18.719 1 84.12 161 GLY A C 1
ATOM 1300 O O . GLY A 1 161 ? 6.594 18.156 -18.641 1 84.12 161 GLY A O 1
ATOM 1301 N N . PHE A 1 162 ? 6.043 16.266 -17.672 1 76.06 162 PHE A N 1
ATOM 1302 C CA . PHE A 1 162 ? 6.379 16.891 -16.391 1 76.06 162 PHE A CA 1
ATOM 1303 C C . PHE A 1 162 ? 7.59 16.203 -15.766 1 76.06 162 PHE A C 1
ATOM 1305 O O . PHE A 1 162 ? 7.887 15.055 -16.062 1 76.06 162 PHE A O 1
ATOM 1312 N N . ILE A 1 163 ? 8.352 17.031 -15.102 1 73.88 163 ILE A N 1
ATOM 1313 C CA . ILE A 1 163 ? 9.516 16.516 -14.398 1 73.88 163 ILE A CA 1
ATOM 1314 C C . ILE A 1 163 ? 9.102 16.016 -13.008 1 73.88 163 ILE A C 1
ATOM 1316 O O . ILE A 1 163 ? 8.797 16.828 -12.125 1 73.88 163 ILE A O 1
ATOM 1320 N N . PRO A 1 164 ? 9.109 14.648 -12.859 1 70.69 164 PRO A N 1
ATOM 1321 C CA . PRO A 1 164 ? 8.695 14.172 -11.539 1 70.69 164 PRO A CA 1
ATOM 1322 C C . PRO A 1 164 ? 9.758 14.391 -10.469 1 70.69 164 PRO A C 1
ATOM 1324 O O . PRO A 1 164 ? 10.953 14.359 -10.766 1 70.69 164 PRO A O 1
ATOM 1327 N N . GLU A 1 165 ? 9.32 14.789 -9.32 1 71.88 165 GLU A N 1
ATOM 1328 C CA . GLU A 1 165 ? 10.25 14.922 -8.211 1 71.88 165 GLU A CA 1
ATOM 1329 C C . GLU A 1 165 ? 10.742 13.562 -7.727 1 71.88 165 GLU A C 1
ATOM 1331 O O . GLU A 1 165 ? 9.93 12.664 -7.469 1 71.88 165 GLU A O 1
ATOM 1336 N N . VAL A 1 166 ? 12.156 13.336 -7.844 1 73.69 166 VAL A N 1
ATOM 1337 C CA . VAL A 1 166 ? 12.734 12.078 -7.391 1 73.69 166 VAL A CA 1
ATOM 1338 C C . VAL A 1 166 ? 13.57 12.305 -6.133 1 73.69 166 VAL A C 1
ATOM 1340 O O . VAL A 1 166 ? 14.141 13.383 -5.949 1 73.69 166 VAL A O 1
ATOM 1343 N N . MET B 1 1 ? -17.547 1.549 1.296 1 81.38 1 MET B N 1
ATOM 1344 C CA . MET B 1 1 ? -17.078 2.916 1.517 1 81.38 1 MET B CA 1
ATOM 1345 C C . MET B 1 1 ? -17.578 3.449 2.857 1 81.38 1 MET B C 1
ATOM 1347 O O . MET B 1 1 ? -18.578 2.959 3.395 1 81.38 1 MET B O 1
ATOM 1351 N N . TYR B 1 2 ? -16.719 4.375 3.43 1 92.88 2 TYR B N 1
ATOM 1352 C CA . TYR B 1 2 ? -17.062 4.898 4.75 1 92.88 2 TYR B CA 1
ATOM 1353 C C . TYR B 1 2 ? -18.422 5.582 4.73 1 92.88 2 TYR B C 1
ATOM 1355 O O . TYR B 1 2 ? -18.688 6.426 3.871 1 92.88 2 TYR B O 1
ATOM 1363 N N . THR B 1 3 ? -19.328 5.203 5.668 1 93.31 3 THR B N 1
ATOM 1364 C CA . THR B 1 3 ? -20.578 5.941 5.863 1 93.31 3 THR B CA 1
ATOM 1365 C C . THR B 1 3 ? -20.547 6.703 7.188 1 93.31 3 THR B C 1
ATOM 1367 O O . THR B 1 3 ? -21.375 7.586 7.414 1 93.31 3 THR B O 1
ATOM 1370 N N . LYS B 1 4 ? -19.672 6.355 8.023 1 96.19 4 LYS B N 1
ATOM 1371 C CA . LYS B 1 4 ? -19.422 7.039 9.289 1 96.19 4 LYS B CA 1
ATOM 1372 C C . LYS B 1 4 ? -17.984 7.5 9.391 1 96.19 4 LYS B C 1
ATOM 1374 O O . LYS B 1 4 ? -17.062 6.762 9.031 1 96.19 4 LYS B O 1
ATOM 1379 N N . VAL B 1 5 ? -17.656 8.68 9.922 1 97.81 5 VAL B N 1
ATOM 1380 C CA . VAL B 1 5 ? -16.312 9.219 10.109 1 97.81 5 VAL B CA 1
ATOM 1381 C C . VAL B 1 5 ? -15.508 8.289 11.016 1 97.81 5 VAL B C 1
ATOM 1383 O O . VAL B 1 5 ? -14.305 8.117 10.812 1 97.81 5 VAL B O 1
ATOM 1386 N N . THR B 1 6 ? -16.156 7.625 11.961 1 96.81 6 THR B N 1
ATOM 1387 C CA . THR B 1 6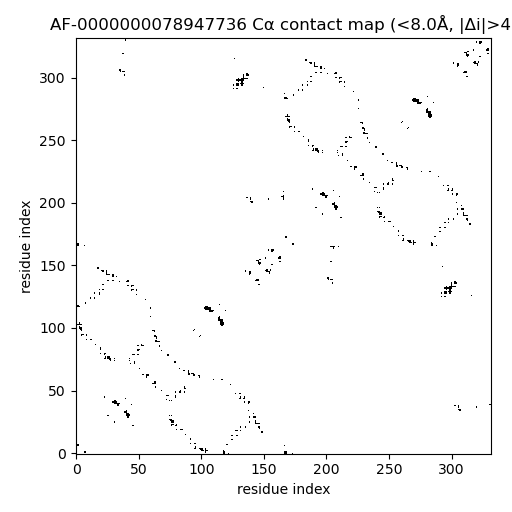 ? -15.492 6.75 12.914 1 96.81 6 THR B CA 1
ATOM 1388 C C . THR B 1 6 ? -14.852 5.559 12.203 1 96.81 6 THR B C 1
ATOM 1390 O O . THR B 1 6 ? -13.852 5.012 12.672 1 96.81 6 THR B O 1
ATOM 1393 N N . GLN B 1 7 ? -15.438 5.102 11.07 1 95.31 7 GLN B N 1
ATOM 1394 C CA . GLN B 1 7 ? -14.867 4.016 10.281 1 95.31 7 GLN B CA 1
ATOM 1395 C C . GLN B 1 7 ? -13.539 4.426 9.664 1 95.31 7 GLN B C 1
ATOM 1397 O O . GLN B 1 7 ? -12.562 3.676 9.719 1 95.31 7 GLN B O 1
ATOM 1402 N N . PHE B 1 8 ? -13.547 5.633 9.094 1 97.56 8 PHE B N 1
ATOM 1403 C CA . PHE B 1 8 ? -12.297 6.176 8.562 1 97.56 8 PHE B CA 1
ATOM 1404 C C . PHE B 1 8 ? -11.258 6.324 9.664 1 97.56 8 PHE B C 1
ATOM 1406 O O . PHE B 1 8 ? -10.102 5.941 9.492 1 97.56 8 PHE B O 1
ATOM 1413 N N . LEU B 1 9 ? -11.711 6.926 10.742 1 97.81 9 LEU B N 1
ATOM 1414 C CA . LEU B 1 9 ? -10.805 7.219 11.852 1 97.81 9 LEU B CA 1
ATOM 1415 C C . LEU B 1 9 ? -10.133 5.945 12.359 1 97.81 9 LEU B C 1
ATOM 1417 O O . LEU B 1 9 ? -8.938 5.938 12.648 1 97.81 9 LEU B O 1
ATOM 1421 N N . GLN B 1 10 ? -10.828 4.875 12.484 1 96.25 10 GLN B N 1
ATOM 1422 C CA . GLN B 1 10 ? -10.266 3.607 12.938 1 96.25 10 GLN B CA 1
ATOM 1423 C C . GLN B 1 10 ? -9.188 3.115 11.977 1 96.25 10 GLN B C 1
ATOM 1425 O O . GLN B 1 10 ? -8.094 2.734 12.406 1 96.25 10 GLN B O 1
ATOM 1430 N N . GLU B 1 11 ? -9.484 3.115 10.719 1 97.25 11 GLU B N 1
ATOM 1431 C CA . GLU B 1 11 ? -8.516 2.68 9.711 1 97.25 11 GLU B CA 1
ATOM 1432 C C . GLU B 1 11 ? -7.301 3.604 9.68 1 97.25 11 GLU B C 1
ATOM 1434 O O . GLU B 1 11 ? -6.164 3.139 9.57 1 97.25 11 GLU B O 1
ATOM 1439 N N . TRP B 1 12 ? -7.562 4.926 9.758 1 98.5 12 TRP B N 1
ATOM 1440 C CA . TRP B 1 12 ? -6.473 5.898 9.758 1 98.5 12 TRP B CA 1
ATOM 1441 C C . TRP B 1 12 ? -5.523 5.648 10.922 1 98.5 12 TRP B C 1
ATOM 1443 O O . TRP B 1 12 ? -4.305 5.594 10.742 1 98.5 12 TRP B O 1
ATOM 1453 N N . LYS B 1 13 ? -6.078 5.508 12.094 1 98.25 13 LYS B N 1
ATOM 1454 C CA . LYS B 1 13 ? -5.25 5.305 13.273 1 98.25 13 LYS B CA 1
ATOM 1455 C C . LYS B 1 13 ? -4.387 4.055 13.141 1 98.25 13 LYS B C 1
ATOM 1457 O O . LYS B 1 13 ? -3.209 4.062 13.5 1 98.25 13 LYS B O 1
ATOM 1462 N N . GLU B 1 14 ? -4.93 2.992 12.609 1 97.69 14 GLU B N 1
ATOM 1463 C CA . GLU B 1 14 ? -4.191 1.748 12.414 1 97.69 14 GLU B CA 1
ATOM 1464 C C . GLU B 1 14 ? -3.061 1.932 11.398 1 97.69 14 GLU B C 1
ATOM 1466 O O . GLU B 1 14 ? -1.902 1.63 11.695 1 97.69 14 GLU B O 1
ATOM 1471 N N . GLU B 1 15 ? -3.418 2.467 10.234 1 98.69 15 GLU B N 1
ATOM 1472 C CA . GLU B 1 15 ? -2.436 2.592 9.164 1 98.69 15 GLU B CA 1
ATOM 1473 C C . GLU B 1 15 ? -1.398 3.664 9.484 1 98.69 15 GLU B C 1
ATOM 1475 O O . GLU B 1 15 ? -0.226 3.527 9.125 1 98.69 15 GLU B O 1
ATOM 1480 N N . ALA B 1 16 ? -1.831 4.77 10.117 1 98.75 16 ALA B N 1
ATOM 1481 C CA . ALA B 1 16 ? -0.893 5.812 10.523 1 98.75 16 ALA B CA 1
ATOM 1482 C C . ALA B 1 16 ? 0.095 5.293 11.562 1 98.75 16 ALA B C 1
ATOM 1484 O O . ALA B 1 16 ? 1.271 5.664 11.547 1 98.75 16 ALA B O 1
ATOM 1485 N N . SER B 1 17 ? -0.384 4.484 12.469 1 98.69 17 SER B N 1
ATOM 1486 C CA . SER B 1 17 ? 0.5 3.92 13.484 1 98.69 17 SER B CA 1
ATOM 1487 C C . SER B 1 17 ? 1.594 3.066 12.844 1 98.69 17 SER B C 1
ATOM 1489 O O . SER B 1 17 ? 2.76 3.146 13.242 1 98.69 17 SER B O 1
ATOM 1491 N N . ILE B 1 18 ? 1.255 2.23 11.883 1 98.75 18 ILE B N 1
ATOM 1492 C CA . ILE B 1 18 ? 2.229 1.422 11.164 1 98.75 18 ILE B CA 1
ATOM 1493 C C . ILE B 1 18 ? 3.227 2.332 10.445 1 98.75 18 ILE B C 1
ATOM 1495 O O . ILE B 1 18 ? 4.438 2.127 10.539 1 98.75 18 ILE B O 1
ATOM 1499 N N . THR B 1 19 ? 2.686 3.346 9.758 1 98.94 19 THR B N 1
ATOM 1500 C CA . THR B 1 19 ? 3.527 4.254 8.984 1 98.94 19 THR B CA 1
ATOM 1501 C C . THR B 1 19 ? 4.477 5.023 9.898 1 98.94 19 THR B C 1
ATOM 1503 O O . THR B 1 19 ? 5.641 5.234 9.555 1 98.94 19 THR B O 1
ATOM 1506 N N . GLU B 1 20 ? 3.943 5.453 11.039 1 98.81 20 GLU B N 1
ATOM 1507 C CA . GLU B 1 20 ? 4.773 6.152 12.016 1 98.81 20 GLU B CA 1
ATOM 1508 C C . GLU B 1 20 ? 5.949 5.289 12.461 1 98.81 20 GLU B C 1
ATOM 1510 O O . GLU B 1 20 ? 7.074 5.773 12.586 1 98.81 20 GLU B O 1
ATOM 1515 N N . LYS B 1 21 ? 5.719 4.004 12.727 1 98.56 21 LYS B N 1
ATOM 1516 C CA . LYS B 1 21 ? 6.777 3.082 13.117 1 98.56 21 LYS B CA 1
ATOM 1517 C C . LYS B 1 21 ? 7.84 2.969 12.031 1 98.56 21 LYS B C 1
ATOM 1519 O O . LYS B 1 21 ? 9.039 2.951 12.32 1 98.56 21 LYS B O 1
ATOM 1524 N N . VAL B 1 22 ? 7.43 2.893 10.812 1 98.88 22 VAL B N 1
ATOM 1525 C CA . VAL B 1 22 ? 8.336 2.76 9.672 1 98.88 22 VAL B CA 1
ATOM 1526 C C . VAL B 1 22 ? 9.188 4.02 9.539 1 98.88 22 VAL B C 1
ATOM 1528 O O . VAL B 1 22 ? 10.414 3.941 9.438 1 98.88 22 VAL B O 1
ATOM 1531 N N . ILE B 1 23 ? 8.562 5.203 9.578 1 98.88 23 ILE B N 1
ATOM 1532 C CA . ILE B 1 23 ? 9.273 6.465 9.422 1 98.88 23 ILE B CA 1
ATOM 1533 C C . ILE B 1 23 ? 10.219 6.676 10.602 1 98.88 23 ILE B C 1
ATOM 1535 O O . ILE B 1 23 ? 11.344 7.145 10.422 1 98.88 23 ILE B O 1
ATOM 1539 N N . ALA B 1 24 ? 9.773 6.277 11.797 1 98.69 24 ALA B N 1
ATOM 1540 C CA . ALA B 1 24 ? 10.555 6.48 13.008 1 98.69 24 ALA B CA 1
ATOM 1541 C C . ALA B 1 24 ? 11.805 5.602 13 1 98.69 24 ALA B C 1
ATOM 1543 O O . ALA B 1 24 ? 12.758 5.855 13.75 1 98.69 24 ALA B O 1
ATOM 1544 N N . ALA B 1 25 ? 11.844 4.535 12.234 1 98.62 25 ALA B N 1
ATOM 1545 C CA . ALA B 1 25 ? 12.969 3.609 12.18 1 98.62 25 ALA B CA 1
ATOM 1546 C C . ALA B 1 25 ? 14.086 4.156 11.297 1 98.62 25 ALA B C 1
ATOM 1548 O O . ALA B 1 25 ? 15.195 3.627 11.289 1 98.62 25 ALA B O 1
ATOM 1549 N N . LEU B 1 26 ? 13.844 5.242 10.539 1 98.69 26 LEU B N 1
ATOM 1550 C CA . LEU B 1 26 ? 14.844 5.82 9.648 1 98.69 26 LEU B CA 1
ATOM 1551 C C . LEU B 1 26 ? 15.984 6.449 10.453 1 98.69 26 LEU B C 1
ATOM 1553 O O . LEU B 1 26 ? 15.781 6.891 11.586 1 98.69 26 LEU B O 1
ATOM 1557 N N . THR B 1 27 ? 17.156 6.457 9.898 1 98.5 27 THR B N 1
ATOM 1558 C CA . THR B 1 27 ? 18.328 7.145 10.43 1 98.5 27 THR B CA 1
ATOM 1559 C C . THR B 1 27 ? 18.812 8.227 9.461 1 98.5 27 THR B C 1
ATOM 1561 O O . THR B 1 27 ? 18.5 8.18 8.273 1 98.5 27 THR B O 1
ATOM 1564 N N . ASP B 1 28 ? 19.531 9.195 9.992 1 98.5 28 ASP B N 1
ATOM 1565 C CA . ASP B 1 28 ? 20.078 10.234 9.117 1 98.5 28 ASP B CA 1
ATOM 1566 C C . ASP B 1 28 ? 20.922 9.625 8 1 98.5 28 ASP B C 1
ATOM 1568 O O . ASP B 1 28 ? 20.875 10.094 6.863 1 98.5 28 ASP B O 1
ATOM 1572 N N . GLU B 1 29 ? 21.641 8.562 8.266 1 98.06 29 GLU B N 1
ATOM 1573 C CA . GLU B 1 29 ? 22.531 7.918 7.305 1 98.06 29 GLU B CA 1
ATOM 1574 C C . GLU B 1 29 ? 21.734 7.242 6.184 1 98.06 29 GLU B C 1
ATOM 1576 O O . GLU B 1 29 ? 22.219 7.16 5.047 1 98.06 29 GLU B O 1
ATOM 1581 N N . SER B 1 30 ? 20.547 6.812 6.422 1 98.12 30 SER B N 1
ATOM 1582 C CA . SER B 1 30 ? 19.766 6.051 5.449 1 98.12 30 SER B CA 1
ATOM 1583 C C . SER B 1 30 ? 19.016 6.973 4.5 1 98.12 30 SER B C 1
ATOM 1585 O O . SER B 1 30 ? 18.562 6.543 3.439 1 98.12 30 SER B O 1
ATOM 1587 N N . LEU B 1 31 ? 18.859 8.195 4.824 1 98.5 31 LEU B N 1
ATOM 1588 C CA . LEU B 1 31 ? 17.891 9.094 4.191 1 98.5 31 LEU B CA 1
ATOM 1589 C C . LEU B 1 31 ? 18.25 9.336 2.732 1 98.5 31 LEU B C 1
ATOM 1591 O O . LEU B 1 31 ? 17.375 9.375 1.866 1 98.5 31 LEU B O 1
ATOM 1595 N N . ASP B 1 32 ? 19.547 9.438 2.422 1 96.75 32 ASP B N 1
ATOM 1596 C CA . ASP B 1 32 ? 19.906 9.977 1.115 1 96.75 32 ASP B CA 1
ATOM 1597 C C . ASP B 1 32 ? 20.547 8.898 0.236 1 96.75 32 ASP B C 1
ATOM 1599 O O . ASP B 1 32 ? 21.031 9.195 -0.86 1 96.75 32 ASP B O 1
ATOM 1603 N N . LYS B 1 33 ? 20.594 7.648 0.768 1 96.56 33 LYS B N 1
ATOM 1604 C CA . LYS B 1 33 ? 21.125 6.57 -0.065 1 96.56 33 LYS B CA 1
ATOM 1605 C C . LYS B 1 33 ? 20.266 6.375 -1.313 1 96.56 33 LYS B C 1
ATOM 1607 O O . LYS B 1 33 ? 19.031 6.352 -1.231 1 96.56 33 LYS B O 1
ATOM 1612 N N . ARG B 1 34 ? 20.938 6.297 -2.465 1 95.69 34 ARG B N 1
ATOM 1613 C CA . ARG B 1 34 ? 20.266 6.105 -3.746 1 95.69 34 ARG B CA 1
ATOM 1614 C C . ARG B 1 34 ? 20.531 4.711 -4.305 1 95.69 34 ARG B C 1
ATOM 1616 O O . ARG B 1 34 ? 21.688 4.266 -4.348 1 95.69 34 ARG B O 1
ATOM 1623 N N . PHE B 1 35 ? 19.516 4.051 -4.754 1 95.25 35 PHE B N 1
ATOM 1624 C CA . PHE B 1 35 ? 19.656 2.68 -5.234 1 95.25 35 PHE B CA 1
ATOM 1625 C C . PHE B 1 35 ? 19.266 2.58 -6.707 1 95.25 35 PHE B C 1
ATOM 1627 O O . PHE B 1 35 ? 19.375 1.51 -7.309 1 95.25 35 PHE B O 1
ATOM 1634 N N . SER B 1 36 ? 18.766 3.664 -7.238 1 92.31 36 SER B N 1
ATOM 1635 C CA . SER B 1 36 ? 18.484 3.826 -8.664 1 92.31 36 SER B CA 1
ATOM 1636 C C . SER B 1 36 ? 18.547 5.293 -9.07 1 92.31 36 SER B C 1
ATOM 1638 O O . SER B 1 36 ? 18.312 6.184 -8.25 1 92.31 36 SER B O 1
ATOM 1640 N N . GLU B 1 37 ? 18.891 5.629 -10.297 1 87.19 37 GLU B N 1
ATOM 1641 C CA . GLU B 1 37 ? 19.078 6.996 -10.781 1 87.19 37 GLU B CA 1
ATOM 1642 C C . GLU B 1 37 ? 17.75 7.77 -10.734 1 87.19 37 GLU B C 1
ATOM 1644 O O . GLU B 1 37 ? 17.734 8.953 -10.391 1 87.19 37 GLU B O 1
ATOM 1649 N N . ASN B 1 38 ? 16.641 7.121 -11 1 87.5 38 ASN B N 1
ATOM 1650 C CA . ASN B 1 38 ? 15.367 7.816 -11.125 1 87.5 38 ASN B CA 1
ATOM 1651 C C . ASN B 1 38 ? 14.398 7.406 -10.016 1 87.5 38 ASN B C 1
ATOM 1653 O O . ASN B 1 38 ? 13.195 7.633 -10.117 1 87.5 38 ASN B O 1
ATOM 1657 N N . GLY B 1 39 ? 14.992 6.879 -8.992 1 92.88 39 GLY B N 1
ATOM 1658 C CA . GLY B 1 39 ? 14.164 6.469 -7.875 1 92.88 39 GLY B CA 1
ATOM 1659 C C . GLY B 1 39 ? 14.195 7.441 -6.715 1 92.88 39 GLY B C 1
ATOM 1660 O O . GLY B 1 39 ? 15.195 8.125 -6.496 1 92.88 39 GLY B O 1
ATOM 1661 N N . ARG B 1 40 ? 13.148 7.523 -5.941 1 95.75 40 ARG B N 1
ATOM 1662 C CA . ARG B 1 40 ? 13.102 8.359 -4.742 1 95.75 40 ARG B CA 1
ATOM 1663 C C . ARG B 1 40 ? 13.945 7.746 -3.623 1 95.75 40 ARG B C 1
ATOM 1665 O O . ARG B 1 40 ? 14.039 6.523 -3.508 1 95.75 40 ARG B O 1
ATOM 1672 N N . THR B 1 41 ? 14.508 8.617 -2.863 1 97.75 41 THR B N 1
ATOM 1673 C CA . THR B 1 41 ? 15.211 8.188 -1.658 1 97.75 41 THR B CA 1
ATOM 1674 C C . THR B 1 41 ? 14.227 7.98 -0.507 1 97.75 41 THR B C 1
ATOM 1676 O O . THR B 1 41 ? 13.047 8.305 -0.627 1 97.75 41 THR B O 1
ATOM 1679 N N . LEU B 1 42 ? 14.773 7.445 0.571 1 98.69 42 LEU B N 1
ATOM 1680 C CA . LEU B 1 42 ? 13.961 7.312 1.774 1 98.69 42 LEU B CA 1
ATOM 1681 C C . LEU B 1 42 ? 13.516 8.68 2.281 1 98.69 42 LEU B C 1
ATOM 1683 O O . LEU B 1 42 ? 12.375 8.836 2.738 1 98.69 42 LEU B O 1
ATOM 1687 N N . ARG B 1 43 ? 14.391 9.68 2.211 1 98.44 43 ARG B N 1
ATOM 1688 C CA . ARG B 1 43 ? 14.008 11.039 2.596 1 98.44 43 ARG B CA 1
ATOM 1689 C C . ARG B 1 43 ? 12.805 11.516 1.793 1 98.44 43 ARG B C 1
ATOM 1691 O O . ARG B 1 43 ? 11.82 11.992 2.363 1 98.44 43 ARG B O 1
ATOM 1698 N N . ARG B 1 44 ? 12.867 11.352 0.557 1 97.62 44 ARG B N 1
ATOM 1699 C CA . ARG B 1 44 ? 11.836 11.875 -0.334 1 97.62 44 ARG B CA 1
ATOM 1700 C C . ARG B 1 44 ? 10.523 11.125 -0.144 1 97.62 44 ARG B C 1
ATOM 1702 O O . ARG B 1 44 ? 9.445 11.734 -0.158 1 97.62 44 ARG B O 1
ATOM 1709 N N . LEU B 1 45 ? 10.602 9.805 -0.017 1 98.5 45 LEU B N 1
ATOM 1710 C CA . LEU B 1 45 ? 9.391 9.016 0.161 1 98.5 45 LEU B CA 1
ATOM 1711 C C . LEU B 1 45 ? 8.719 9.344 1.488 1 98.5 45 LEU B C 1
ATOM 1713 O O . LEU B 1 45 ? 7.504 9.562 1.537 1 98.5 45 LEU B O 1
ATOM 1717 N N . ALA B 1 46 ? 9.508 9.352 2.586 1 98.75 46 ALA B N 1
ATOM 1718 C CA . ALA B 1 46 ? 8.953 9.656 3.904 1 98.75 46 ALA B CA 1
ATOM 1719 C C . ALA B 1 46 ? 8.328 11.047 3.934 1 98.75 46 ALA B C 1
ATOM 1721 O O . ALA B 1 46 ? 7.25 11.242 4.492 1 98.75 46 ALA B O 1
ATOM 1722 N N . TRP B 1 47 ? 9.023 11.945 3.307 1 98.44 47 TRP B N 1
ATOM 1723 C CA . TRP B 1 47 ? 8.508 13.312 3.289 1 98.44 47 TRP B CA 1
ATOM 1724 C C . TRP B 1 47 ? 7.27 13.414 2.408 1 98.44 47 TRP B C 1
ATOM 1726 O O . TRP B 1 47 ? 6.324 14.141 2.736 1 98.44 47 TRP B O 1
ATOM 1736 N N . HIS B 1 48 ? 7.262 12.734 1.272 1 97.88 48 HIS B N 1
ATOM 1737 C CA . HIS B 1 48 ? 6.098 12.719 0.393 1 97.88 48 HIS B CA 1
ATOM 1738 C C . HIS B 1 48 ? 4.855 12.234 1.135 1 97.88 48 HIS B C 1
ATOM 1740 O O . HIS B 1 48 ? 3.787 12.844 1.027 1 97.88 48 HIS B O 1
ATOM 1746 N N . ILE B 1 49 ? 5.004 11.156 1.87 1 98.62 49 ILE B N 1
ATOM 1747 C CA . ILE B 1 49 ? 3.896 10.641 2.672 1 98.62 49 ILE B CA 1
ATOM 1748 C C . ILE B 1 49 ? 3.428 11.719 3.65 1 98.62 49 ILE B C 1
ATOM 1750 O O . ILE B 1 49 ? 2.229 11.984 3.764 1 98.62 49 ILE B O 1
ATOM 1754 N N . SER B 1 50 ? 4.344 12.375 4.305 1 98.56 50 SER B N 1
ATOM 1755 C CA . SER B 1 50 ? 4.043 13.328 5.371 1 98.56 50 SER B CA 1
ATOM 1756 C C . SER B 1 50 ? 3.406 14.594 4.812 1 98.56 50 SER B C 1
ATOM 1758 O O . SER B 1 50 ? 2.383 15.055 5.32 1 98.56 50 SER B O 1
ATOM 1760 N N . GLN B 1 51 ? 4.004 15.109 3.799 1 97.25 51 GLN B N 1
ATOM 1761 C CA . GLN B 1 51 ? 3.535 16.391 3.266 1 97.25 51 GLN B CA 1
ATOM 1762 C C . GLN B 1 51 ? 2.209 16.219 2.527 1 97.25 51 GLN B C 1
ATOM 1764 O O . GLN B 1 51 ? 1.424 17.172 2.432 1 97.25 51 GLN B O 1
ATOM 1769 N N . THR B 1 52 ? 1.964 15.055 1.979 1 97.56 52 THR B N 1
ATOM 1770 C CA . THR B 1 52 ? 0.722 14.789 1.262 1 97.56 52 THR B CA 1
ATOM 1771 C C . THR B 1 52 ? -0.478 14.898 2.197 1 97.56 52 THR B C 1
ATOM 1773 O O . THR B 1 52 ? -1.59 15.203 1.76 1 97.56 52 THR B O 1
ATOM 1776 N N . ILE B 1 53 ? -0.306 14.703 3.531 1 98.44 53 ILE B N 1
ATOM 1777 C CA . ILE B 1 53 ? -1.411 14.703 4.484 1 98.44 53 ILE B CA 1
ATOM 1778 C C . ILE B 1 53 ? -2.143 16.047 4.418 1 98.44 53 ILE B C 1
ATOM 1780 O O . ILE B 1 53 ? -3.295 16.109 3.982 1 98.44 53 ILE B O 1
ATOM 1784 N N . PRO B 1 54 ? -1.471 17.172 4.762 1 97.81 54 PRO B N 1
ATOM 1785 C CA . PRO B 1 54 ? -2.213 18.438 4.688 1 97.81 54 PRO B CA 1
ATOM 1786 C C . PRO B 1 54 ? -2.541 18.844 3.254 1 97.81 54 PRO B C 1
ATOM 1788 O O . PRO B 1 54 ? -3.598 19.438 3.002 1 97.81 54 PRO B O 1
ATOM 1791 N N . GLU B 1 55 ? -1.682 18.578 2.248 1 96.44 55 GLU B N 1
ATOM 1792 C CA . GLU B 1 55 ? -1.896 18.969 0.858 1 96.44 55 GLU B CA 1
ATOM 1793 C C . GLU B 1 55 ? -3.146 18.312 0.285 1 96.44 55 GLU B C 1
ATOM 1795 O O . GLU B 1 55 ? -4 18.984 -0.296 1 96.44 55 GLU B O 1
ATOM 1800 N N . TYR B 1 56 ? -3.246 17 0.43 1 97.31 56 TYR B N 1
ATOM 1801 C CA . TYR B 1 56 ? -4.355 16.203 -0.097 1 97.31 56 TYR B CA 1
ATOM 1802 C C . TYR B 1 56 ? -5.668 16.594 0.57 1 97.31 56 TYR B C 1
ATOM 1804 O O . TYR B 1 56 ? -6.676 16.828 -0.108 1 97.31 56 TYR B O 1
ATOM 1812 N N . LEU B 1 57 ? -5.664 16.641 1.917 1 97.81 57 LEU B N 1
ATOM 1813 C CA . LEU B 1 57 ? -6.895 16.891 2.658 1 97.81 57 LEU B CA 1
ATOM 1814 C C . LEU B 1 57 ? -7.398 18.312 2.395 1 97.81 57 LEU B C 1
ATOM 1816 O O . LEU B 1 57 ? -8.602 18.531 2.223 1 97.81 57 LEU B O 1
ATOM 1820 N N . THR B 1 58 ? -6.469 19.266 2.316 1 95.69 58 THR B N 1
ATOM 1821 C CA . THR B 1 58 ? -6.855 20.641 1.992 1 95.69 58 THR B CA 1
ATOM 1822 C C . THR B 1 58 ? -7.375 20.734 0.561 1 95.69 58 THR B C 1
ATOM 1824 O O . THR B 1 58 ? -8.398 21.359 0.308 1 95.69 58 THR B O 1
ATOM 1827 N N . GLU B 1 59 ? -6.723 20.125 -0.365 1 96.31 59 GLU B N 1
ATOM 1828 C CA . GLU B 1 59 ? -7.113 20.141 -1.771 1 96.31 59 GLU B CA 1
ATOM 1829 C C . GLU B 1 59 ? -8.555 19.688 -1.949 1 96.31 59 GLU B C 1
ATOM 1831 O O . GLU B 1 59 ? -9.281 20.219 -2.791 1 96.31 59 GLU B O 1
ATOM 1836 N N . PHE B 1 60 ? -8.961 18.766 -1.13 1 96.94 60 PHE B N 1
ATOM 1837 C CA . PHE B 1 60 ? -10.273 18.172 -1.384 1 96.94 60 PHE B CA 1
ATOM 1838 C C . PHE B 1 60 ? -11.273 18.594 -0.319 1 96.94 60 PHE B C 1
ATOM 1840 O O . PHE B 1 60 ? -12.273 17.906 -0.085 1 96.94 60 PHE B O 1
ATOM 1847 N N . GLY B 1 61 ? -10.906 19.641 0.417 1 96.25 61 GLY B N 1
ATOM 1848 C CA . GLY B 1 61 ? -11.883 20.391 1.192 1 96.25 61 GLY B CA 1
ATOM 1849 C C . GLY B 1 61 ? -12.141 19.797 2.564 1 96.25 61 GLY B C 1
ATOM 1850 O O . GLY B 1 61 ? -13.211 19.969 3.135 1 96.25 61 GLY B O 1
ATOM 1851 N N . PHE B 1 62 ? -11.195 18.984 3.07 1 97.69 62 PHE B N 1
ATOM 1852 C CA . PHE B 1 62 ? -11.305 18.531 4.453 1 97.69 62 PHE B CA 1
ATOM 1853 C C . PHE B 1 62 ? -10.75 19.578 5.41 1 97.69 62 PHE B C 1
ATOM 1855 O O . PHE B 1 62 ? -9.734 20.219 5.125 1 97.69 62 PHE B O 1
ATOM 1862 N N . GLU B 1 63 ? -11.438 19.828 6.461 1 97 63 GLU B N 1
ATOM 1863 C CA . GLU B 1 63 ? -10.898 20.688 7.504 1 97 63 GLU B CA 1
ATOM 1864 C C . GLU B 1 63 ? -9.781 19.984 8.281 1 97 63 GLU B C 1
ATOM 1866 O O . GLU B 1 63 ? -9.969 18.875 8.773 1 97 63 GLU B O 1
ATOM 1871 N N . LEU B 1 64 ? -8.688 20.641 8.359 1 97.56 64 LEU B N 1
ATOM 1872 C CA . LEU B 1 64 ? -7.547 20.047 9.047 1 97.56 64 LEU B CA 1
ATOM 1873 C C . LEU B 1 64 ? -6.887 21.062 9.977 1 97.56 64 LEU B C 1
ATOM 1875 O O . LEU B 1 64 ? -6.594 22.188 9.562 1 97.56 64 LEU B O 1
ATOM 1879 N N . GLU B 1 65 ? -6.746 20.656 11.227 1 97.25 65 GLU B N 1
ATOM 1880 C CA . GLU B 1 65 ? -5.938 21.469 12.133 1 97.25 65 GLU B CA 1
ATOM 1881 C C . GLU B 1 65 ? -4.566 21.766 11.531 1 97.25 65 GLU B C 1
ATOM 1883 O O . GLU B 1 65 ? -3.924 20.875 10.977 1 97.25 65 GLU B O 1
ATOM 1888 N N . GLU B 1 66 ? -4.168 22.969 11.672 1 94.88 66 GLU B N 1
ATOM 1889 C CA . GLU B 1 66 ? -2.91 23.391 11.062 1 94.88 66 GLU B CA 1
ATOM 1890 C C . GLU B 1 66 ? -1.713 22.797 11.805 1 94.88 66 GLU B C 1
ATOM 1892 O O . GLU B 1 66 ? -1.671 22.812 13.031 1 94.88 66 GLU B O 1
ATOM 1897 N N . VAL B 1 67 ? -0.874 22.234 11.07 1 94.88 67 VAL B N 1
ATOM 1898 C CA . VAL B 1 67 ? 0.455 21.844 11.523 1 94.88 67 VAL B CA 1
ATOM 1899 C C . VAL B 1 67 ? 1.52 22.594 10.734 1 94.88 67 VAL B C 1
ATOM 1901 O O . VAL B 1 67 ? 1.484 22.609 9.5 1 94.88 67 VAL B O 1
ATOM 1904 N N . GLU B 1 68 ? 2.379 23.25 11.422 1 94.31 68 GLU B N 1
ATOM 1905 C CA . GLU B 1 68 ? 3.418 24 10.727 1 94.31 68 GLU B CA 1
ATOM 1906 C C . GLU B 1 68 ? 4.277 23.094 9.859 1 94.31 68 GLU B C 1
ATOM 1908 O O . GLU B 1 68 ? 4.938 22.188 10.359 1 94.31 68 GLU B O 1
ATOM 1913 N N . MET B 1 69 ? 4.242 23.297 8.633 1 92.31 69 MET B N 1
ATOM 1914 C CA . MET B 1 69 ? 5.055 22.531 7.695 1 92.31 69 MET B CA 1
ATOM 1915 C C . MET B 1 69 ? 6.406 23.203 7.469 1 92.31 69 MET B C 1
ATOM 1917 O O . MET B 1 69 ? 6.477 24.406 7.23 1 92.31 69 MET B O 1
ATOM 1921 N N . PRO B 1 70 ? 7.434 22.484 7.559 1 94.19 70 PRO B N 1
ATOM 1922 C CA . PRO B 1 70 ? 8.742 23.047 7.211 1 94.19 70 PRO B CA 1
ATOM 1923 C C . PRO B 1 70 ? 8.781 23.594 5.785 1 94.19 70 PRO B C 1
ATOM 1925 O O . PRO B 1 70 ? 8.164 23.031 4.883 1 94.19 70 PRO B O 1
ATOM 1928 N N . ALA B 1 71 ? 9.5 24.656 5.605 1 93.12 71 ALA B N 1
ATOM 1929 C CA . ALA B 1 71 ? 9.617 25.312 4.301 1 93.12 71 ALA B CA 1
ATOM 1930 C C . ALA B 1 71 ? 10.375 24.422 3.314 1 93.12 71 ALA B C 1
ATOM 1932 O O . ALA B 1 71 ? 10.117 24.469 2.109 1 93.12 71 ALA B O 1
ATOM 1933 N N . ASN B 1 72 ? 11.297 23.641 3.881 1 95.38 72 ASN B N 1
ATOM 1934 C CA . ASN B 1 72 ? 12.109 22.75 3.076 1 95.38 72 ASN B CA 1
ATOM 1935 C C . ASN B 1 72 ? 12 21.297 3.566 1 95.38 72 ASN B C 1
ATOM 1937 O O . ASN B 1 72 ? 11.602 21.062 4.711 1 95.38 72 ASN B O 1
ATOM 1941 N N . VAL B 1 73 ? 12.328 20.438 2.645 1 96.44 73 VAL B N 1
ATOM 1942 C CA . VAL B 1 73 ? 12.367 19.031 3.049 1 96.44 73 VAL B CA 1
ATOM 1943 C C . VAL B 1 73 ? 13.344 18.859 4.211 1 96.44 73 VAL B C 1
ATOM 1945 O O . VAL B 1 73 ? 14.516 19.203 4.105 1 96.44 73 VAL B O 1
ATOM 1948 N N . PRO B 1 74 ? 12.867 18.297 5.297 1 98.06 74 PRO B N 1
ATOM 1949 C CA . PRO B 1 74 ? 13.766 18.109 6.434 1 98.06 74 PRO B CA 1
ATOM 1950 C C . PRO B 1 74 ? 14.969 17.234 6.098 1 98.06 74 PRO B C 1
ATOM 1952 O O . PRO B 1 74 ? 14.836 16.266 5.336 1 98.06 74 PRO B O 1
ATOM 1955 N N . THR B 1 75 ? 16.125 17.469 6.715 1 97.5 75 THR B N 1
ATOM 1956 C CA . THR B 1 75 ? 17.359 16.734 6.426 1 97.5 75 THR B CA 1
ATOM 1957 C C . THR B 1 75 ? 17.625 15.695 7.512 1 97.5 75 THR B C 1
ATOM 1959 O O . THR B 1 75 ? 18.5 14.828 7.352 1 97.5 75 THR B O 1
ATOM 1962 N N . LYS B 1 76 ? 16.844 15.789 8.625 1 98.38 76 LYS B N 1
ATOM 1963 C CA . LYS B 1 76 ? 17 14.828 9.719 1 98.38 76 LYS B CA 1
ATOM 1964 C C . LYS B 1 76 ? 15.805 13.883 9.797 1 98.38 76 LYS B C 1
ATOM 1966 O O . LYS B 1 76 ? 14.656 14.312 9.648 1 98.38 76 LYS B O 1
ATOM 1971 N N . ALA B 1 77 ? 16.109 12.641 10.055 1 98.62 77 ALA B N 1
ATOM 1972 C CA . ALA B 1 77 ? 15.07 11.617 10.156 1 98.62 77 ALA B CA 1
ATOM 1973 C C . ALA B 1 77 ? 14.07 11.969 11.25 1 98.62 77 ALA B C 1
ATOM 1975 O O . ALA B 1 77 ? 12.852 11.844 11.055 1 98.62 77 ALA B O 1
ATOM 1976 N N . LYS B 1 78 ? 14.547 12.414 12.352 1 98.5 78 LYS B N 1
ATOM 1977 C CA . LYS B 1 78 ? 13.695 12.734 13.492 1 98.5 78 LYS B CA 1
ATOM 1978 C C . LYS B 1 78 ? 12.703 13.844 13.148 1 98.5 78 LYS B C 1
ATOM 1980 O O . LYS B 1 78 ? 11.562 13.828 13.617 1 98.5 78 LYS B O 1
ATOM 1985 N N . GLU B 1 79 ? 13.117 14.773 12.375 1 98.56 79 GLU B N 1
ATOM 1986 C CA . GLU B 1 79 ? 12.242 15.875 11.992 1 98.56 79 GLU B CA 1
ATOM 1987 C C . GLU B 1 79 ? 11.086 15.398 11.117 1 98.56 79 GLU B C 1
ATOM 1989 O O . GLU B 1 79 ? 9.961 15.867 11.25 1 98.56 79 GLU B O 1
ATOM 1994 N N . ILE B 1 80 ? 11.383 14.508 10.195 1 98.75 80 ILE B N 1
ATOM 1995 C CA . ILE B 1 80 ? 10.344 13.938 9.352 1 98.75 80 ILE B CA 1
ATOM 1996 C C . ILE B 1 80 ? 9.367 13.141 10.219 1 98.75 80 ILE B C 1
ATOM 1998 O O . ILE B 1 80 ? 8.148 13.273 10.078 1 98.75 80 ILE B O 1
ATOM 2002 N N . ALA B 1 81 ? 9.914 12.32 11.133 1 98.75 81 ALA B N 1
ATOM 2003 C CA . ALA B 1 81 ? 9.094 11.5 12.023 1 98.75 81 ALA B CA 1
ATOM 2004 C C . ALA B 1 81 ? 8.188 12.375 12.891 1 98.75 81 ALA B C 1
ATOM 2006 O O . ALA B 1 81 ? 7.004 12.078 13.055 1 98.75 81 ALA B O 1
ATOM 2007 N N . ASP B 1 82 ? 8.727 13.422 13.445 1 98.62 82 ASP B N 1
ATOM 2008 C CA . ASP B 1 82 ? 7.961 14.328 14.297 1 98.62 82 ASP B CA 1
ATOM 2009 C C . ASP B 1 82 ? 6.828 14.992 13.516 1 98.62 82 ASP B C 1
ATOM 2011 O O . ASP B 1 82 ? 5.703 15.094 14 1 98.62 82 ASP B O 1
ATOM 2015 N N . TYR B 1 83 ? 7.164 15.438 12.359 1 98.69 83 TYR B N 1
ATOM 2016 C CA . TYR B 1 83 ? 6.129 16.078 11.562 1 98.69 83 TYR B CA 1
ATOM 2017 C C . TYR B 1 83 ? 5.008 15.109 11.227 1 98.69 83 TYR B C 1
ATOM 2019 O O . TYR B 1 83 ? 3.828 15.445 11.328 1 98.69 83 TYR B O 1
ATOM 2027 N N . PHE B 1 84 ? 5.352 13.922 10.727 1 98.88 84 PHE B N 1
ATOM 2028 C CA . PHE B 1 84 ? 4.328 12.938 10.406 1 98.88 84 PHE B CA 1
ATOM 2029 C C . PHE B 1 84 ? 3.414 12.695 11.602 1 98.88 84 PHE B C 1
ATOM 2031 O O . PHE B 1 84 ? 2.191 12.633 11.453 1 98.88 84 PHE B O 1
ATOM 2038 N N . ARG B 1 85 ? 4.074 12.477 12.75 1 98.5 85 ARG B N 1
ATOM 2039 C CA . ARG B 1 85 ? 3.314 12.234 13.977 1 98.5 85 ARG B CA 1
ATOM 2040 C C . ARG B 1 85 ? 2.33 13.367 14.25 1 98.5 85 ARG B C 1
ATOM 2042 O O . ARG B 1 85 ? 1.156 13.117 14.531 1 98.5 85 ARG B O 1
ATOM 2049 N N . MET B 1 86 ? 2.766 14.562 14.141 1 98.44 86 MET B N 1
ATOM 2050 C CA . MET B 1 86 ? 1.919 15.727 14.398 1 98.44 86 MET B CA 1
ATOM 2051 C C . MET B 1 86 ? 0.794 15.812 13.375 1 98.44 86 MET B C 1
ATOM 2053 O O . MET B 1 86 ? -0.364 16.031 13.734 1 98.44 86 MET B O 1
ATOM 2057 N N . ALA B 1 87 ? 1.166 15.648 12.141 1 98.44 87 ALA B N 1
ATOM 2058 C CA . ALA B 1 87 ? 0.18 15.727 11.07 1 98.44 87 ALA B CA 1
ATOM 2059 C C . ALA B 1 87 ? -0.866 14.625 11.211 1 98.44 87 ALA B C 1
ATOM 2061 O O . ALA B 1 87 ? -2.059 14.859 11.008 1 98.44 87 ALA B O 1
ATOM 2062 N N . SER B 1 88 ? -0.377 13.414 11.523 1 98.56 88 SER B N 1
ATOM 2063 C CA . SER B 1 88 ? -1.279 12.281 11.695 1 98.56 88 SER B CA 1
ATOM 2064 C C . SER B 1 88 ? -2.262 12.531 12.836 1 98.56 88 SER B C 1
ATOM 2066 O O . SER B 1 88 ? -3.451 12.227 12.719 1 98.56 88 SER B O 1
ATOM 2068 N N . LYS B 1 89 ? -1.807 13.062 13.945 1 98.44 89 LYS B N 1
ATOM 2069 C CA . LYS B 1 89 ? -2.668 13.383 15.086 1 98.44 89 LYS B CA 1
ATOM 2070 C C . LYS B 1 89 ? -3.674 14.469 14.719 1 98.44 89 LYS B C 1
ATOM 2072 O O . LYS B 1 89 ? -4.82 14.445 15.172 1 98.44 89 LYS B O 1
ATOM 2077 N N . ALA B 1 90 ? -3.225 15.43 13.961 1 98.56 90 ALA B N 1
ATOM 2078 C CA . ALA B 1 90 ? -4.121 16.484 13.508 1 98.56 90 ALA B CA 1
ATOM 2079 C C . ALA B 1 90 ? -5.277 15.914 12.695 1 98.56 90 ALA B C 1
ATOM 2081 O O . ALA B 1 90 ? -6.41 16.391 12.789 1 98.56 90 ALA B O 1
ATOM 2082 N N . VAL B 1 91 ? -5.035 14.906 11.867 1 98.75 91 VAL B N 1
ATOM 2083 C CA . VAL B 1 91 ? -6.09 14.258 11.109 1 98.75 91 VAL B CA 1
ATOM 2084 C C . VAL B 1 91 ? -7.121 13.656 12.062 1 98.75 91 VAL B C 1
ATOM 2086 O O . VAL B 1 91 ? -8.32 13.875 11.898 1 98.75 91 VAL B O 1
ATOM 2089 N N . SER B 1 92 ? -6.617 12.898 13.047 1 98.56 92 SER B N 1
ATOM 2090 C CA . SER B 1 92 ? -7.508 12.242 13.992 1 98.56 92 SER B CA 1
ATOM 2091 C C . SER B 1 92 ? -8.367 13.258 14.742 1 98.56 92 SER B C 1
ATOM 2093 O O . SER B 1 92 ? -9.586 13.094 14.844 1 98.56 92 SER B O 1
ATOM 2095 N N . ARG B 1 93 ? -7.758 14.312 15.203 1 98.25 93 ARG B N 1
ATOM 2096 C CA . ARG B 1 93 ? -8.469 15.336 15.969 1 98.25 93 ARG B CA 1
ATOM 2097 C C . ARG B 1 93 ? -9.492 16.062 15.102 1 98.25 93 ARG B C 1
ATOM 2099 O O . ARG B 1 93 ? -10.633 16.266 15.516 1 98.25 93 ARG B O 1
ATOM 2106 N N . SER B 1 94 ? -9.078 16.391 13.922 1 98.44 94 SER B N 1
ATOM 2107 C CA . SER B 1 94 ? -9.969 17.125 13.016 1 98.44 94 SER B CA 1
ATOM 2108 C C . SER B 1 94 ? -11.141 16.266 12.578 1 98.44 94 SER B C 1
ATOM 2110 O O . SER B 1 94 ? -12.281 16.719 12.531 1 98.44 94 SER B O 1
ATOM 2112 N N . ALA B 1 95 ? -10.812 15.031 12.211 1 98.06 95 ALA B N 1
ATOM 2113 C CA . ALA B 1 95 ? -11.883 14.117 11.812 1 98.06 95 ALA B CA 1
ATOM 2114 C C . ALA B 1 95 ? -12.898 13.938 12.945 1 98.06 95 ALA B C 1
ATOM 2116 O O . ALA B 1 95 ? -14.109 13.953 12.703 1 98.06 95 ALA B O 1
ATOM 2117 N N . GLU B 1 96 ? -12.43 13.805 14.141 1 97.38 96 GLU B N 1
ATOM 2118 C CA . GLU B 1 96 ? -13.281 13.586 15.305 1 97.38 96 GLU B CA 1
ATOM 2119 C C . GLU B 1 96 ? -14.125 14.82 15.609 1 97.38 96 GLU B C 1
ATOM 2121 O O . GLU B 1 96 ? -15.289 14.703 15.992 1 97.38 96 GLU B O 1
ATOM 2126 N N . GLN B 1 97 ? -13.586 15.977 15.422 1 97.12 97 GLN B N 1
ATOM 2127 C CA . GLN B 1 97 ? -14.195 17.188 15.945 1 97.12 97 GLN B CA 1
ATOM 2128 C C . GLN B 1 97 ? -14.961 17.938 14.859 1 97.12 97 GLN B C 1
ATOM 2130 O O . GLN B 1 97 ? -15.914 18.672 15.148 1 97.12 97 GLN B O 1
ATOM 2135 N N . ARG B 1 98 ? -14.5 17.703 13.609 1 96.62 98 ARG B N 1
ATOM 2136 C CA . ARG B 1 98 ? -14.953 18.688 12.633 1 96.62 98 ARG B CA 1
ATOM 2137 C C . ARG B 1 98 ? -15.672 18.016 11.469 1 96.62 98 ARG B C 1
ATOM 2139 O O . ARG B 1 98 ? -16.406 18.656 10.727 1 96.62 98 ARG B O 1
ATOM 2146 N N . TRP B 1 99 ? -15.398 16.766 11.234 1 97.5 99 TRP B N 1
ATOM 2147 C CA . TRP B 1 99 ? -16 16.109 10.086 1 97.5 99 TRP B CA 1
ATOM 2148 C C . TRP B 1 99 ? -17.359 15.5 10.461 1 97.5 99 TRP B C 1
ATOM 2150 O O . TRP B 1 99 ? -17.594 15.156 11.625 1 97.5 99 TRP B O 1
ATOM 2160 N N . THR B 1 100 ? -18.25 15.414 9.5 1 97.62 100 THR B N 1
ATOM 2161 C CA . THR B 1 100 ? -19.562 14.828 9.734 1 97.62 100 THR B CA 1
ATOM 2162 C C . THR B 1 100 ? -19.797 13.633 8.82 1 97.62 100 THR B C 1
ATOM 2164 O O . THR B 1 100 ? -19.266 13.578 7.707 1 97.62 100 THR B O 1
ATOM 2167 N N . ASP B 1 101 ? -20.547 12.703 9.289 1 97.5 101 ASP B N 1
ATOM 2168 C CA . ASP B 1 101 ? -20.906 11.547 8.469 1 97.5 101 ASP B CA 1
ATOM 2169 C C . ASP B 1 101 ? -21.5 11.977 7.137 1 97.5 101 ASP B C 1
ATOM 2171 O O . ASP B 1 101 ? -21.219 11.383 6.094 1 97.5 101 ASP B O 1
ATOM 2175 N N . GLU B 1 102 ? -22.297 13.016 7.141 1 97.06 102 GLU B N 1
ATOM 2176 C CA . GLU B 1 102 ? -22.984 13.523 5.953 1 97.06 102 GLU B CA 1
ATOM 2177 C C . GLU B 1 102 ? -21.984 14 4.902 1 97.06 102 GLU B C 1
ATOM 2179 O O . GLU B 1 102 ? -22.203 13.828 3.703 1 97.06 102 GLU B O 1
ATOM 2184 N N . SER B 1 103 ? -20.922 14.516 5.332 1 95.75 103 SER B N 1
ATOM 2185 C CA . SER B 1 103 ? -19.953 15.086 4.406 1 95.75 103 SER B CA 1
ATOM 2186 C C . SER B 1 103 ? -19.25 14 3.602 1 95.75 103 SER B C 1
ATOM 2188 O O . SER B 1 103 ? -18.719 14.266 2.525 1 95.75 103 SER B O 1
ATOM 2190 N N . LEU B 1 104 ? -19.219 12.82 4.066 1 96.5 104 LEU B N 1
ATOM 2191 C CA . LEU B 1 104 ? -18.5 11.719 3.428 1 96.5 104 LEU B CA 1
ATOM 2192 C C . LEU B 1 104 ? -19.109 11.383 2.072 1 96.5 104 LEU B C 1
ATOM 2194 O O . LEU B 1 104 ? -18.422 10.875 1.186 1 96.5 104 LEU B O 1
ATOM 2198 N N . SER B 1 105 ? -20.391 11.727 1.919 1 95.94 105 SER B N 1
ATOM 2199 C CA . SER B 1 105 ? -21.094 11.367 0.69 1 95.94 105 SER B CA 1
ATOM 2200 C C . SER B 1 105 ? -20.969 12.469 -0.357 1 95.94 105 SER B C 1
ATOM 2202 O O . SER B 1 105 ? -21.344 12.273 -1.517 1 95.94 105 SER B O 1
ATOM 2204 N N . TYR B 1 106 ? -20.453 13.594 0.022 1 97.06 106 TYR B N 1
ATOM 2205 C CA . TYR B 1 106 ? -20.281 14.695 -0.925 1 97.06 106 TYR B CA 1
ATOM 2206 C C . TYR B 1 106 ? -19.344 14.305 -2.062 1 97.06 106 TYR B C 1
ATOM 2208 O O . TYR B 1 106 ? -18.25 13.805 -1.824 1 97.06 106 TYR B O 1
ATOM 2216 N N . VAL B 1 107 ? -19.875 14.477 -3.293 1 97.56 107 VAL B N 1
ATOM 2217 C CA . VAL B 1 107 ? -19.125 14.117 -4.492 1 97.56 107 VAL B CA 1
ATOM 2218 C C . VAL B 1 107 ? -18.516 15.375 -5.109 1 97.56 107 VAL B C 1
ATOM 2220 O O . VAL B 1 107 ? -19.172 16.422 -5.191 1 97.56 107 VAL B O 1
ATOM 2223 N N . GLN B 1 108 ? -17.281 15.305 -5.461 1 97.62 108 GLN B N 1
ATOM 2224 C CA . GLN B 1 108 ? -16.578 16.406 -6.113 1 97.62 108 GLN B CA 1
ATOM 2225 C C . GLN B 1 108 ? -15.656 15.906 -7.211 1 97.62 108 GLN B C 1
ATOM 2227 O O . GLN B 1 108 ? -15.375 14.711 -7.297 1 97.62 108 GLN B O 1
ATOM 2232 N N . ASP B 1 109 ? -15.242 16.859 -8.062 1 97.06 109 ASP B N 1
ATOM 2233 C CA . ASP B 1 109 ? -14.297 16.531 -9.117 1 97.06 109 ASP B CA 1
ATOM 2234 C C . ASP B 1 109 ? -12.898 16.297 -8.547 1 97.06 109 ASP B C 1
ATOM 2236 O O . ASP B 1 109 ? -12.375 17.141 -7.816 1 97.06 109 ASP B O 1
ATOM 2240 N N . ALA B 1 110 ? -12.352 15.164 -8.773 1 95.12 110 ALA B N 1
ATOM 2241 C CA . ALA B 1 110 ? -10.969 14.828 -8.445 1 95.12 110 ALA B CA 1
ATOM 2242 C C . ALA B 1 110 ? -10.219 14.312 -9.672 1 95.12 110 ALA B C 1
ATOM 2244 O O . ALA B 1 110 ? -10.477 13.195 -10.141 1 95.12 110 ALA B O 1
ATOM 2245 N N . TRP B 1 111 ? -9.297 15.156 -10.273 1 92.56 111 TRP B N 1
ATOM 2246 C CA . TRP B 1 111 ? -8.492 14.805 -11.445 1 92.56 111 TRP B CA 1
ATOM 2247 C C . TRP B 1 111 ? -9.375 14.414 -12.625 1 92.56 111 TRP B C 1
ATOM 2249 O O . TRP B 1 111 ? -9.102 13.43 -13.312 1 92.56 111 TRP B O 1
ATOM 2259 N N . GLY B 1 112 ? -10.539 14.938 -12.688 1 93.38 112 GLY B N 1
ATOM 2260 C CA . GLY B 1 112 ? -11.406 14.75 -13.836 1 93.38 112 GLY B CA 1
ATOM 2261 C C . GLY B 1 112 ? -12.461 13.68 -13.609 1 93.38 112 GLY B C 1
ATOM 2262 O O . GLY B 1 112 ? -13.211 13.336 -14.523 1 93.38 112 GLY B O 1
ATOM 2263 N N . GLU B 1 113 ? -12.555 13.078 -12.445 1 95.06 113 GLU B N 1
ATOM 2264 C CA . GLU B 1 113 ? -13.539 12.055 -12.109 1 95.06 113 GLU B CA 1
ATOM 2265 C C . GLU B 1 113 ? -14.352 12.453 -10.875 1 95.06 113 GLU B C 1
ATOM 2267 O O . GLU B 1 113 ? -13.812 13.055 -9.945 1 95.06 113 GLU B O 1
ATOM 2272 N N . PRO B 1 114 ? -15.57 12.109 -10.953 1 97.56 114 PRO B N 1
ATOM 2273 C CA . PRO B 1 114 ? -16.375 12.375 -9.758 1 97.56 114 PRO B CA 1
ATOM 2274 C C . PRO B 1 114 ? -16.109 11.367 -8.641 1 97.56 114 PRO B C 1
ATOM 2276 O O . PRO B 1 114 ? -16.375 10.172 -8.805 1 97.56 114 PRO B O 1
ATOM 2279 N N . LEU B 1 115 ? -15.641 11.836 -7.477 1 97.12 115 LEU B N 1
ATOM 2280 C CA . LEU B 1 115 ? -15.391 10.984 -6.324 1 97.12 115 LEU B CA 1
ATOM 2281 C C . LEU B 1 115 ? -16.016 11.57 -5.059 1 97.12 115 LEU B C 1
ATOM 2283 O O . LEU B 1 115 ? -15.984 12.781 -4.859 1 97.12 115 LEU B O 1
ATOM 2287 N N . SER B 1 116 ? -16.547 10.711 -4.25 1 97.12 116 SER B N 1
ATOM 2288 C CA . SER B 1 116 ? -17.031 11.148 -2.943 1 97.12 116 SER B CA 1
ATOM 2289 C C . SER B 1 116 ? -15.875 11.391 -1.98 1 97.12 116 SER B C 1
ATOM 2291 O O . SER B 1 116 ? -14.766 10.906 -2.203 1 97.12 116 SER B O 1
ATOM 2293 N N . LYS B 1 117 ? -16.109 12.109 -0.937 1 97.62 117 LYS B N 1
ATOM 2294 C CA . LYS B 1 117 ? -15.086 12.32 0.09 1 97.62 117 LYS B CA 1
ATOM 2295 C C . LYS B 1 117 ? -14.672 11 0.729 1 97.62 117 LYS B C 1
ATOM 2297 O O . LYS B 1 117 ? -13.508 10.82 1.09 1 97.62 117 LYS B O 1
ATOM 2302 N N . ALA B 1 118 ? -15.602 10.078 0.857 1 97 118 ALA B N 1
ATOM 2303 C CA . ALA B 1 118 ? -15.281 8.75 1.369 1 97 118 ALA B CA 1
ATOM 2304 C C . ALA B 1 118 ? -14.289 8.031 0.452 1 97 118 ALA B C 1
ATOM 2306 O O . ALA B 1 118 ? -13.328 7.422 0.921 1 97 118 ALA B O 1
ATOM 2307 N N . GLU B 1 119 ? -14.523 8.125 -0.836 1 96.69 119 GLU B N 1
ATOM 2308 C CA . GLU B 1 119 ? -13.625 7.5 -1.806 1 96.69 119 GLU B CA 1
ATOM 2309 C C . GLU B 1 119 ? -12.25 8.156 -1.789 1 96.69 119 GLU B C 1
ATOM 2311 O O . GLU B 1 119 ? -11.234 7.48 -1.93 1 96.69 119 GLU B O 1
ATOM 2316 N N . LEU B 1 120 ? -12.266 9.445 -1.644 1 97.94 120 LEU B N 1
ATOM 2317 C CA . LEU B 1 120 ? -11.008 10.18 -1.593 1 97.94 120 LEU B CA 1
ATOM 2318 C C . LEU B 1 120 ? -10.203 9.805 -0.353 1 97.94 120 LEU B C 1
ATOM 2320 O O . LEU B 1 120 ? -8.984 9.648 -0.422 1 97.94 120 LEU B O 1
ATOM 2324 N N . LEU B 1 121 ? -10.891 9.633 0.767 1 98.19 121 LEU B N 1
ATOM 2325 C CA . LEU B 1 121 ? -10.211 9.219 1.993 1 98.19 121 LEU B CA 1
ATOM 2326 C C . LEU B 1 121 ? -9.641 7.812 1.852 1 98.19 121 LEU B C 1
ATOM 2328 O O . LEU B 1 121 ? -8.539 7.531 2.342 1 98.19 121 LEU B O 1
ATOM 2332 N N . SER B 1 122 ? -10.359 6.938 1.181 1 97.69 122 SER B N 1
ATOM 2333 C CA . SER B 1 122 ? -9.875 5.59 0.902 1 97.69 122 SER B CA 1
ATOM 2334 C C . SER B 1 122 ? -8.617 5.625 0.039 1 97.69 122 SER B C 1
ATOM 2336 O O . SER B 1 122 ? -7.648 4.91 0.31 1 97.69 122 SER B O 1
ATOM 2338 N N . LEU B 1 123 ? -8.625 6.43 -0.976 1 97.69 123 LEU B N 1
ATOM 2339 C CA . LEU B 1 123 ? -7.465 6.59 -1.849 1 97.69 123 LEU B CA 1
ATOM 2340 C C . LEU B 1 123 ? -6.277 7.148 -1.075 1 97.69 123 LEU B C 1
ATOM 2342 O O . LEU B 1 123 ? -5.137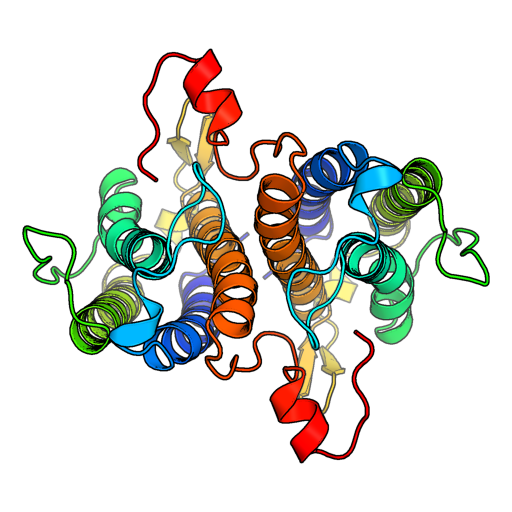 6.734 -1.301 1 97.69 123 LEU B O 1
ATOM 2346 N N . PHE B 1 124 ? -6.617 8.07 -0.217 1 98.38 124 PHE B N 1
ATOM 2347 C CA . PHE B 1 124 ? -5.617 8.703 0.636 1 98.38 124 PHE B CA 1
ATOM 2348 C C . PHE B 1 124 ? -4.855 7.652 1.44 1 98.38 124 PHE B C 1
ATOM 2350 O O . PHE B 1 124 ? -3.623 7.648 1.455 1 98.38 124 PHE B O 1
ATOM 2357 N N . ILE B 1 125 ? -5.508 6.703 2.039 1 98.62 125 ILE B N 1
ATOM 2358 C CA . ILE B 1 125 ? -4.902 5.648 2.848 1 98.62 125 ILE B CA 1
ATOM 2359 C C . ILE B 1 125 ? -4.133 4.688 1.947 1 98.62 125 ILE B C 1
ATOM 2361 O O . ILE B 1 125 ? -3.004 4.301 2.262 1 98.62 125 ILE B O 1
ATOM 2365 N N . LYS B 1 126 ? -4.672 4.32 0.831 1 98.62 126 LYS B N 1
ATOM 2366 C CA . LYS B 1 126 ? -4.027 3.389 -0.092 1 98.62 126 LYS B CA 1
ATOM 2367 C C . LYS B 1 126 ? -2.734 3.977 -0.651 1 98.62 126 LYS B C 1
ATOM 2369 O O . LYS B 1 126 ? -1.741 3.264 -0.814 1 98.62 126 LYS B O 1
ATOM 2374 N N . HIS B 1 127 ? -2.77 5.297 -0.95 1 98.69 127 HIS B N 1
ATOM 2375 C CA . HIS B 1 127 ? -1.582 6.02 -1.396 1 98.69 127 HIS B CA 1
ATOM 2376 C C . HIS B 1 127 ? -0.46 5.922 -0.367 1 98.69 127 HIS B C 1
ATOM 2378 O O . HIS B 1 127 ? 0.693 5.668 -0.722 1 98.69 127 HIS B O 1
ATOM 2384 N N . MET B 1 128 ? -0.821 6.113 0.864 1 98.88 128 MET B N 1
ATOM 2385 C CA . MET B 1 128 ? 0.15 6.02 1.95 1 98.88 128 MET B CA 1
ATOM 2386 C C . MET B 1 128 ? 0.711 4.605 2.057 1 98.88 128 MET B C 1
ATOM 2388 O O . MET B 1 128 ? 1.922 4.426 2.201 1 98.88 128 MET B O 1
ATOM 2392 N N . ILE B 1 129 ? -0.12 3.57 1.959 1 98.94 129 ILE B N 1
ATOM 2393 C CA . ILE B 1 129 ? 0.291 2.172 2.035 1 98.94 129 ILE B CA 1
ATOM 2394 C C . ILE B 1 129 ? 1.257 1.854 0.896 1 98.94 129 ILE B C 1
ATOM 2396 O O . ILE B 1 129 ? 2.266 1.175 1.101 1 98.94 129 ILE B O 1
ATOM 2400 N N . HIS B 1 130 ? 0.986 2.385 -0.298 1 98.88 130 HIS B N 1
ATOM 2401 C CA . HIS B 1 130 ? 1.816 2.195 -1.482 1 98.88 130 HIS B CA 1
ATOM 2402 C C . HIS B 1 130 ? 3.229 2.727 -1.257 1 98.88 130 HIS B C 1
ATOM 2404 O O . HIS B 1 130 ? 4.207 1.992 -1.418 1 98.88 130 HIS B O 1
ATOM 2410 N N . HIS B 1 131 ? 3.326 3.945 -0.833 1 98.81 131 HIS B N 1
ATOM 2411 C CA . HIS B 1 131 ? 4.633 4.566 -0.668 1 98.81 131 HIS B CA 1
ATOM 2412 C C . HIS B 1 131 ? 5.355 4.016 0.556 1 98.81 131 HIS B C 1
ATOM 2414 O O . HIS B 1 131 ? 6.586 3.902 0.559 1 98.81 131 HIS B O 1
ATOM 2420 N N . ARG B 1 132 ? 4.605 3.67 1.591 1 98.94 132 ARG B N 1
ATOM 2421 C CA . ARG B 1 132 ? 5.199 2.988 2.734 1 98.94 132 ARG B CA 1
ATOM 2422 C C . ARG B 1 132 ? 5.816 1.657 2.32 1 98.94 132 ARG B C 1
ATOM 2424 O O . ARG B 1 132 ? 6.898 1.298 2.785 1 98.94 132 ARG B O 1
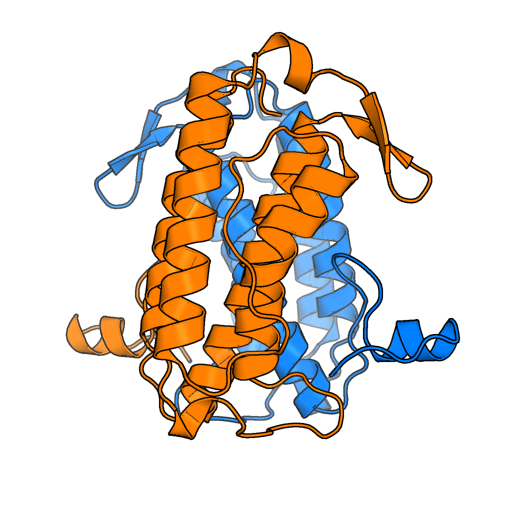ATOM 2431 N N . GLY B 1 133 ? 5.121 0.887 1.518 1 98.75 133 GLY B N 1
ATOM 2432 C CA . GLY B 1 133 ? 5.68 -0.344 0.98 1 98.75 133 GLY B CA 1
ATOM 2433 C C . GLY B 1 133 ? 6.996 -0.136 0.257 1 98.75 133 GLY B C 1
ATOM 2434 O O . GLY B 1 133 ? 7.93 -0.926 0.415 1 98.75 133 GLY B O 1
ATOM 2435 N N . GLN B 1 134 ? 7.074 0.923 -0.512 1 98.69 134 GLN B N 1
ATOM 2436 C CA . GLN B 1 134 ? 8.312 1.264 -1.204 1 98.69 134 GLN B CA 1
ATOM 2437 C C . GLN B 1 134 ? 9.453 1.501 -0.214 1 98.69 134 GLN B C 1
ATOM 2439 O O . GLN B 1 134 ? 10.57 1.036 -0.426 1 98.69 134 GLN B O 1
ATOM 2444 N N . MET B 1 135 ? 9.109 2.17 0.857 1 98.81 135 MET B N 1
ATOM 2445 C CA . MET B 1 135 ? 10.117 2.502 1.858 1 98.81 135 MET B CA 1
ATOM 2446 C C . MET B 1 135 ? 10.734 1.239 2.455 1 98.81 135 MET B C 1
ATOM 2448 O O . MET B 1 135 ? 11.93 1.193 2.725 1 98.81 135 MET B O 1
ATOM 2452 N N . THR B 1 136 ? 9.945 0.196 2.693 1 98.38 136 THR B N 1
ATOM 2453 C CA . THR B 1 136 ? 10.445 -0.99 3.381 1 98.38 136 THR B CA 1
ATOM 2454 C C . THR B 1 136 ? 11.547 -1.663 2.566 1 98.38 136 THR B C 1
ATOM 2456 O O . THR B 1 136 ? 12.508 -2.193 3.129 1 98.38 136 THR B O 1
ATOM 2459 N N . VAL B 1 137 ? 11.445 -1.625 1.248 1 98.12 137 VAL B N 1
ATOM 2460 C CA . VAL B 1 137 ? 12.477 -2.191 0.38 1 98.12 137 VAL B CA 1
ATOM 2461 C C . VAL B 1 137 ? 13.766 -1.388 0.514 1 98.12 137 VAL B C 1
ATOM 2463 O O . VAL B 1 137 ? 14.844 -1.957 0.709 1 98.12 137 VAL B O 1
ATOM 2466 N N . LEU B 1 138 ? 13.641 -0.103 0.413 1 98.31 138 LEU B N 1
ATOM 2467 C CA . LEU B 1 138 ? 14.805 0.774 0.48 1 98.31 138 LEU B CA 1
ATOM 2468 C C . LEU B 1 138 ? 15.461 0.708 1.856 1 98.31 138 LEU B C 1
ATOM 2470 O O . LEU B 1 138 ? 16.688 0.808 1.973 1 98.31 138 LEU B O 1
ATOM 2474 N N . MET B 1 139 ? 14.641 0.584 2.912 1 98.25 139 MET B N 1
ATOM 2475 C CA . MET B 1 139 ? 15.156 0.462 4.27 1 98.25 139 MET B CA 1
ATOM 2476 C C . MET B 1 139 ? 16.062 -0.76 4.398 1 98.25 139 MET B C 1
ATOM 2478 O O . MET B 1 139 ? 17.172 -0.662 4.918 1 98.25 139 MET B O 1
ATOM 2482 N N . ARG B 1 140 ? 15.586 -1.855 3.941 1 96.69 140 ARG B N 1
ATOM 2483 C CA . ARG B 1 140 ? 16.391 -3.074 4.004 1 96.69 140 ARG B CA 1
ATOM 2484 C C . ARG B 1 140 ? 17.688 -2.912 3.23 1 96.69 140 ARG B C 1
ATOM 2486 O O . ARG B 1 140 ? 18.75 -3.324 3.701 1 96.69 140 ARG B O 1
ATOM 2493 N N . GLN B 1 141 ? 17.594 -2.299 2.088 1 97.31 141 GLN B N 1
ATOM 2494 C CA . GLN B 1 141 ? 18.781 -2.074 1.259 1 97.31 141 GLN B CA 1
ATOM 2495 C C . GLN B 1 141 ? 19.766 -1.127 1.946 1 97.31 141 GLN B C 1
ATOM 2497 O O . GLN B 1 141 ? 20.969 -1.23 1.749 1 97.31 141 GLN B O 1
ATOM 2502 N N . ALA B 1 142 ? 19.25 -0.239 2.732 1 97.31 142 ALA B N 1
ATOM 2503 C CA . ALA B 1 142 ? 20.062 0.754 3.43 1 97.31 142 ALA B CA 1
ATOM 2504 C C . ALA B 1 142 ? 20.578 0.209 4.762 1 97.31 142 ALA B C 1
ATOM 2506 O O . ALA B 1 142 ? 21.266 0.913 5.504 1 97.31 142 ALA B O 1
ATOM 2507 N N . GLY B 1 143 ? 20.172 -1.012 5.074 1 95.44 143 GLY B N 1
ATOM 2508 C CA . GLY B 1 143 ? 20.641 -1.638 6.305 1 95.44 143 GLY B CA 1
ATOM 2509 C C . GLY B 1 143 ? 19.828 -1.233 7.523 1 95.44 143 GLY B C 1
ATOM 2510 O O . GLY B 1 143 ? 20.297 -1.372 8.656 1 95.44 143 GLY B O 1
ATOM 2511 N N . VAL B 1 144 ? 18.688 -0.659 7.328 1 96.88 144 VAL B N 1
ATOM 2512 C CA . VAL B 1 144 ? 17.781 -0.269 8.406 1 96.88 144 VAL B CA 1
ATOM 2513 C C . VAL B 1 144 ? 16.812 -1.415 8.719 1 96.88 144 VAL B C 1
ATOM 2515 O O . VAL B 1 144 ? 16.25 -2.025 7.805 1 96.88 144 VAL B O 1
ATOM 2518 N N . LYS B 1 145 ? 16.625 -1.744 9.977 1 94.81 145 LYS B N 1
ATOM 2519 C CA . LYS B 1 145 ? 15.648 -2.766 10.352 1 94.81 145 LYS B CA 1
ATOM 2520 C C . LYS B 1 145 ? 14.242 -2.35 9.945 1 94.81 145 LYS B C 1
ATOM 2522 O O . LYS B 1 145 ? 13.789 -1.254 10.289 1 94.81 145 LYS B O 1
ATOM 2527 N N . VAL B 1 146 ? 13.602 -3.195 9.242 1 96.69 146 VAL B N 1
ATOM 2528 C CA . VAL B 1 146 ? 12.266 -2.9 8.742 1 96.69 146 VAL B CA 1
ATOM 2529 C C . VAL B 1 146 ? 11.219 -3.324 9.773 1 96.69 146 VAL B C 1
ATOM 2531 O O . VAL B 1 146 ? 11.172 -4.488 10.172 1 96.69 146 VAL B O 1
ATOM 2534 N N . PRO B 1 147 ? 10.406 -2.414 10.219 1 97.38 147 PRO B N 1
ATOM 2535 C CA . PRO B 1 147 ? 9.281 -2.818 11.07 1 97.38 147 PRO B CA 1
ATOM 2536 C C . PRO B 1 147 ? 8.242 -3.646 10.32 1 97.38 147 PRO B C 1
ATOM 2538 O O . PRO B 1 147 ? 7.992 -3.406 9.141 1 97.38 147 PRO B O 1
ATOM 2541 N N . GLY B 1 148 ? 7.648 -4.59 11.094 1 96.19 148 GLY B N 1
ATOM 2542 C CA . GLY B 1 148 ? 6.531 -5.32 10.516 1 96.19 148 GLY B CA 1
ATOM 2543 C C . GLY B 1 148 ? 5.34 -4.438 10.195 1 96.19 148 GLY B C 1
ATOM 2544 O O . GLY B 1 148 ? 5.02 -3.52 10.953 1 96.19 148 GLY B O 1
ATOM 2545 N N . CYS B 1 149 ? 4.633 -4.664 9.047 1 97.31 149 CYS B N 1
ATOM 2546 C CA . CYS B 1 149 ? 3.484 -3.871 8.633 1 97.31 149 CYS B CA 1
ATOM 2547 C C . CYS B 1 149 ? 2.211 -4.707 8.641 1 97.31 149 CYS B C 1
ATOM 2549 O O . CYS B 1 149 ? 1.31 -4.465 9.445 1 97.31 149 CYS B O 1
ATOM 2551 N N . TYR B 1 150 ? 2.121 -5.754 7.777 1 96.44 150 TYR B N 1
ATOM 2552 C CA . TYR B 1 150 ? 1.014 -6.703 7.75 1 96.44 150 TYR B CA 1
ATOM 2553 C C . TYR B 1 150 ? 1.484 -8.102 8.133 1 96.44 150 TYR B C 1
ATOM 2555 O O . TYR B 1 150 ? 1.152 -9.078 7.461 1 96.44 150 TYR B O 1
ATOM 2563 N N . GLY B 1 151 ? 2.117 -8.18 9.258 1 92.31 151 GLY B N 1
ATOM 2564 C CA . GLY B 1 151 ? 2.828 -9.344 9.758 1 92.31 151 GLY B CA 1
ATOM 2565 C C . GLY B 1 151 ? 4.289 -9.07 10.07 1 92.31 151 GLY B C 1
ATOM 2566 O O . GLY B 1 151 ? 4.777 -7.957 9.844 1 92.31 151 GLY B O 1
ATOM 2567 N N . PRO B 1 152 ? 4.891 -9.977 10.539 1 92.94 152 PRO B N 1
ATOM 2568 C CA . PRO B 1 152 ? 6.289 -9.75 10.914 1 92.94 152 PRO B CA 1
ATOM 2569 C C . PRO B 1 152 ? 7.191 -9.508 9.703 1 92.94 152 PRO B C 1
ATOM 2571 O O . PRO B 1 152 ? 6.977 -10.102 8.641 1 92.94 152 PRO B O 1
ATOM 2574 N N . SER B 1 153 ? 8.125 -8.594 9.883 1 92.75 153 SER B N 1
ATOM 2575 C CA . SER B 1 153 ? 9.195 -8.469 8.898 1 92.75 153 SER B CA 1
ATOM 2576 C C . SER B 1 153 ? 10.141 -9.664 8.953 1 92.75 153 SER B C 1
ATOM 2578 O O . SER B 1 153 ? 10.008 -10.531 9.82 1 92.75 153 SER B O 1
ATOM 2580 N N . PHE B 1 154 ? 11.023 -9.703 7.965 1 90.06 154 PHE B N 1
ATOM 2581 C CA . PHE B 1 154 ? 12.047 -10.742 7.977 1 90.06 154 PHE B CA 1
ATOM 2582 C C . PHE B 1 154 ? 12.789 -10.75 9.305 1 90.06 154 PHE B C 1
ATOM 2584 O O . PHE B 1 154 ? 12.953 -11.812 9.922 1 90.06 154 PHE B O 1
ATOM 2591 N N . GLU B 1 155 ? 13.188 -9.625 9.789 1 88.44 155 GLU B N 1
ATOM 2592 C CA . GLU B 1 155 ? 13.945 -9.469 11.023 1 88.44 155 GLU B CA 1
ATOM 2593 C C . GLU B 1 155 ? 13.117 -9.914 12.234 1 88.44 155 GLU B C 1
ATOM 2595 O O . GLU B 1 155 ? 13.633 -10.602 13.117 1 88.44 155 GLU B O 1
ATOM 2600 N N . GLU B 1 156 ? 11.953 -9.484 12.227 1 91.25 156 GLU B N 1
ATOM 2601 C CA . GLU B 1 156 ? 11.078 -9.836 13.344 1 91.25 156 GLU B CA 1
ATOM 2602 C C . GLU B 1 156 ? 10.758 -11.328 13.344 1 91.25 156 GLU B C 1
ATOM 2604 O O . GLU B 1 156 ? 10.664 -11.945 14.406 1 91.25 156 GLU B O 1
ATOM 2609 N N . GLY B 1 157 ? 10.562 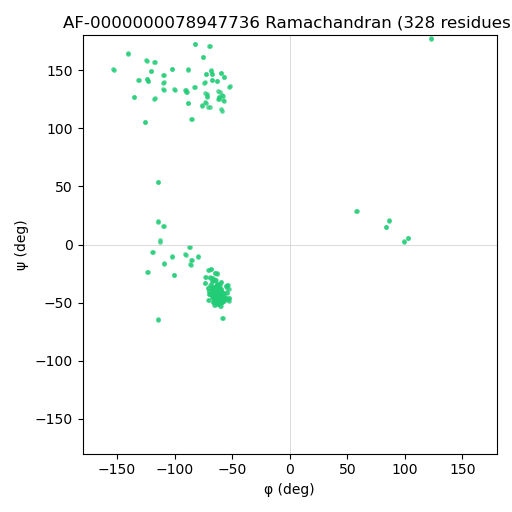-11.82 12.141 1 88.38 157 GLY B N 1
ATOM 2610 C CA . GLY B 1 157 ? 10.367 -13.258 12.039 1 88.38 157 GLY B CA 1
ATOM 2611 C C . GLY B 1 157 ? 11.539 -14.055 12.57 1 88.38 157 GLY B C 1
ATOM 2612 O O . GLY B 1 157 ? 11.344 -15.047 13.281 1 88.38 157 GLY B O 1
ATOM 2613 N N . GLN B 1 158 ? 12.688 -13.602 12.25 1 86.38 158 GLN B N 1
ATOM 2614 C CA . GLN B 1 158 ? 13.883 -14.266 12.766 1 86.38 158 GLN B CA 1
ATOM 2615 C C . GLN B 1 158 ? 13.898 -14.25 14.297 1 86.38 158 GLN B C 1
ATOM 2617 O O . GLN B 1 158 ? 14.211 -15.266 14.922 1 86.38 158 GLN B O 1
ATOM 2622 N N . GLU B 1 159 ? 13.531 -13.211 14.805 1 87.5 159 GLU B N 1
ATOM 2623 C CA . GLU B 1 159 ? 13.5 -13.07 16.266 1 87.5 159 GLU B CA 1
ATOM 2624 C C . GLU B 1 159 ? 12.453 -13.984 16.891 1 87.5 159 GLU B C 1
ATOM 2626 O O . GLU B 1 159 ? 12.609 -14.438 18.016 1 87.5 159 GLU B O 1
ATOM 2631 N N . MET B 1 160 ? 11.422 -14.25 16.094 1 89.38 160 MET B N 1
ATOM 2632 C CA . MET B 1 160 ? 10.328 -15.094 16.562 1 89.38 160 MET B CA 1
ATOM 2633 C C . MET B 1 160 ? 10.648 -16.578 16.344 1 89.38 160 MET B C 1
ATOM 2635 O O . MET B 1 160 ? 9.906 -17.438 16.797 1 89.38 160 MET B O 1
ATOM 2639 N N . GLY B 1 161 ? 11.672 -16.797 15.547 1 85 161 GLY B N 1
ATOM 2640 C CA . GLY B 1 161 ? 12.125 -18.188 15.406 1 85 161 GLY B CA 1
ATOM 2641 C C . GLY B 1 161 ? 11.68 -18.828 14.102 1 85 161 GLY B C 1
ATOM 2642 O O . GLY B 1 161 ? 11.758 -20.047 13.945 1 85 161 GLY B O 1
ATOM 2643 N N . PHE B 1 162 ? 11.078 -18.078 13.258 1 76.38 162 PHE B N 1
ATOM 2644 C CA . PHE B 1 162 ? 10.719 -18.703 11.992 1 76.38 162 PHE B CA 1
ATOM 2645 C C . PHE B 1 162 ? 11.578 -18.141 10.859 1 76.38 162 PHE B C 1
ATOM 2647 O O . PHE B 1 162 ? 12.102 -17.031 10.953 1 76.38 162 PHE B O 1
ATOM 2654 N N . ILE B 1 163 ? 11.852 -19.031 9.938 1 75.06 163 ILE B N 1
ATOM 2655 C CA . ILE B 1 163 ? 12.609 -18.625 8.766 1 75.06 163 ILE B CA 1
ATOM 2656 C C . ILE B 1 163 ? 11.672 -18.062 7.699 1 75.06 163 ILE B C 1
ATOM 2658 O O . ILE B 1 163 ? 10.906 -18.812 7.086 1 75.06 163 ILE B O 1
ATOM 2662 N N . PRO B 1 164 ? 11.758 -16.703 7.523 1 71.31 164 PRO B N 1
ATOM 2663 C CA . PRO B 1 164 ? 10.852 -16.156 6.52 1 71.31 164 PRO B CA 1
ATOM 2664 C C . PRO B 1 164 ? 11.273 -16.484 5.09 1 71.31 164 PRO B C 1
ATOM 2666 O O . PRO B 1 164 ? 12.469 -16.609 4.812 1 71.31 164 PRO B O 1
ATOM 2669 N N . GLU B 1 165 ? 10.312 -16.781 4.289 1 72.62 165 GLU B N 1
ATOM 2670 C CA . GLU B 1 165 ? 10.617 -17.016 2.881 1 72.62 165 GLU B CA 1
ATOM 2671 C C . GLU B 1 165 ? 11 -15.711 2.178 1 72.62 165 GLU B C 1
ATOM 2673 O O . GLU B 1 165 ? 10.281 -14.711 2.27 1 72.62 165 GLU B O 1
ATOM 2678 N N . VAL B 1 166 ? 12.336 -15.68 1.631 1 74.5 166 VAL B N 1
ATOM 2679 C CA . VAL B 1 166 ? 12.805 -14.492 0.928 1 74.5 166 VAL B CA 1
ATOM 2680 C C . VAL B 1 166 ? 12.969 -14.797 -0.56 1 74.5 166 VAL B C 1
ATOM 2682 O O . VAL B 1 166 ? 13.258 -15.938 -0.937 1 74.5 166 VAL B O 1
#

Organism: Halalkalibacterium halodurans (strain ATCC BAA-125 / DSM 18197 / FERM 7344 / JCM 9153 / C-125) (NCBI:txid272558)